Protein AF-A0AA36N5L2-F1 (afdb_monomer)

Radius of gyration: 21.11 Å; Cα contacts (8 Å, |Δi|>4): 249; chains: 1; bounding box: 64×40×70 Å

Structure (mmCIF, N/CA/C/O backbone):
data_AF-A0AA36N5L2-F1
#
_entry.id   AF-A0AA36N5L2-F1
#
loop_
_atom_site.group_PDB
_atom_site.id
_atom_site.type_symbol
_atom_site.label_atom_id
_atom_site.label_alt_id
_atom_site.label_comp_id
_atom_site.label_asym_id
_atom_site.label_entity_id
_atom_site.label_seq_id
_atom_site.pdbx_PDB_ins_code
_atom_site.Cartn_x
_atom_site.Cartn_y
_atom_site.Cartn_z
_atom_site.occupancy
_atom_site.B_iso_or_equiv
_atom_site.auth_seq_id
_atom_site.auth_comp_id
_atom_site.auth_asym_id
_atom_site.auth_atom_id
_atom_site.pdbx_PDB_model_num
ATOM 1 N N . MET A 1 1 ? -45.028 -16.272 -51.795 1.00 45.00 1 MET A N 1
ATOM 2 C CA . MET A 1 1 ? -43.856 -17.100 -52.152 1.00 45.00 1 MET A CA 1
ATOM 3 C C . MET A 1 1 ? -42.655 -16.180 -52.292 1.00 45.00 1 MET A C 1
ATOM 5 O O . MET A 1 1 ? -42.821 -15.097 -52.834 1.00 45.00 1 MET A O 1
ATOM 9 N N . ASN A 1 2 ? -41.506 -16.631 -51.783 1.00 40.22 2 ASN A N 1
ATOM 10 C CA . ASN A 1 2 ? -40.176 -16.003 -51.761 1.00 40.22 2 ASN A CA 1
ATOM 11 C C . ASN A 1 2 ? -39.920 -14.904 -50.716 1.00 40.22 2 ASN A C 1
ATOM 13 O O . ASN A 1 2 ? -39.831 -13.717 -51.009 1.00 40.22 2 ASN A O 1
ATOM 17 N N . HIS A 1 3 ? -39.702 -15.378 -49.485 1.00 38.91 3 HIS A N 1
ATOM 18 C CA . HIS A 1 3 ? -38.752 -14.795 -48.539 1.00 38.91 3 HIS A CA 1
ATOM 19 C C . HIS A 1 3 ? -37.320 -15.119 -48.989 1.00 38.91 3 HIS A C 1
ATOM 21 O O . HIS A 1 3 ? -37.028 -16.275 -49.290 1.00 38.91 3 HIS A O 1
ATOM 27 N N . GLY A 1 4 ? -36.422 -14.134 -48.986 1.00 38.44 4 GLY A N 1
ATOM 28 C CA . GLY A 1 4 ? -35.001 -14.384 -49.214 1.00 38.44 4 GLY A CA 1
ATOM 29 C C . GLY A 1 4 ? -34.146 -13.126 -49.154 1.00 38.44 4 GLY A C 1
ATOM 30 O O . GLY A 1 4 ? -34.014 -12.442 -50.159 1.00 38.44 4 GLY A O 1
ATOM 31 N N . ALA A 1 5 ? -33.557 -12.858 -47.986 1.00 37.00 5 ALA A N 1
ATOM 32 C CA . ALA A 1 5 ? -32.221 -12.271 -47.836 1.00 37.00 5 ALA A CA 1
ATOM 33 C C . ALA A 1 5 ? -31.826 -12.289 -46.346 1.00 37.00 5 ALA A C 1
ATOM 35 O O . ALA A 1 5 ? -32.051 -11.335 -45.607 1.00 37.00 5 ALA A O 1
ATOM 36 N N . ASN A 1 6 ? -31.249 -13.412 -45.910 1.00 38.59 6 ASN A N 1
ATOM 37 C CA . ASN A 1 6 ? -30.483 -13.504 -44.669 1.00 38.59 6 ASN A CA 1
ATOM 38 C C . ASN A 1 6 ? -29.142 -12.787 -44.876 1.00 38.59 6 ASN A C 1
ATOM 40 O O . ASN A 1 6 ? -28.265 -13.307 -45.564 1.00 38.59 6 ASN A O 1
ATOM 44 N N . GLY A 1 7 ? -28.983 -11.605 -44.285 1.00 33.28 7 GLY A N 1
ATOM 45 C CA . GLY A 1 7 ? -27.690 -10.939 -44.146 1.00 33.28 7 GLY A CA 1
ATOM 46 C C . GLY A 1 7 ? -27.002 -11.408 -42.869 1.00 33.28 7 GLY A C 1
ATOM 47 O O . GLY A 1 7 ? -27.315 -10.927 -41.783 1.00 33.28 7 GLY A O 1
ATOM 48 N N . ALA A 1 8 ? -26.089 -12.368 -42.997 1.00 34.44 8 ALA A N 1
ATOM 49 C CA . ALA A 1 8 ? -25.205 -12.795 -41.922 1.00 34.44 8 ALA A CA 1
ATOM 50 C C . ALA A 1 8 ? -24.209 -11.669 -41.594 1.00 34.44 8 ALA A C 1
ATOM 52 O O . ALA A 1 8 ? -23.370 -11.317 -42.423 1.00 34.44 8 ALA A O 1
ATOM 53 N N . TYR A 1 9 ? -24.278 -11.115 -40.383 1.00 30.05 9 TYR A N 1
ATOM 54 C CA . TYR A 1 9 ? -23.193 -10.300 -39.846 1.00 30.05 9 TYR A CA 1
ATOM 55 C C . TYR A 1 9 ? -22.064 -11.235 -39.413 1.00 30.05 9 TYR A C 1
ATOM 57 O O . TYR A 1 9 ? -22.154 -11.934 -38.405 1.00 30.05 9 TYR A O 1
ATOM 65 N N . ALA A 1 10 ? -21.018 -11.278 -40.233 1.00 32.56 10 ALA A N 1
ATOM 66 C CA . ALA A 1 10 ? -19.764 -11.932 -39.918 1.00 32.56 10 ALA A CA 1
ATOM 67 C C . ALA A 1 10 ? -19.115 -11.234 -38.713 1.00 32.56 10 ALA A C 1
ATOM 69 O O . ALA A 1 10 ? -18.832 -10.036 -38.753 1.00 32.56 10 ALA A O 1
ATOM 70 N N . ASN A 1 11 ? -18.872 -11.999 -37.649 1.00 31.56 11 ASN A N 1
ATOM 71 C CA . ASN A 1 11 ? -17.992 -11.606 -36.557 1.00 31.56 11 ASN A CA 1
ATOM 72 C C . ASN A 1 11 ? -16.578 -11.431 -37.119 1.00 31.56 11 ASN A C 1
ATOM 74 O O . ASN A 1 11 ? -15.877 -12.407 -37.385 1.00 31.56 11 ASN A O 1
ATOM 78 N N . ALA A 1 12 ? -16.165 -10.183 -37.316 1.00 29.08 12 ALA A N 1
ATOM 79 C CA . ALA A 1 12 ? -14.771 -9.855 -37.539 1.00 29.08 12 ALA A CA 1
ATOM 80 C C . ALA A 1 12 ? -14.034 -10.012 -36.202 1.00 29.08 12 ALA A C 1
ATOM 82 O O . ALA A 1 12 ? -14.087 -9.133 -35.343 1.00 29.08 12 ALA A O 1
ATOM 83 N N . GLU A 1 13 ? -13.365 -11.152 -36.017 1.00 26.45 13 GLU A N 1
ATOM 84 C CA . GLU A 1 13 ? -12.333 -11.311 -34.995 1.00 26.45 13 GLU A CA 1
ATOM 85 C C . GLU A 1 13 ? -11.250 -10.249 -35.223 1.00 26.45 13 GLU A C 1
ATOM 87 O O . GLU A 1 13 ? -10.384 -10.372 -36.093 1.00 26.45 13 GLU A O 1
ATOM 92 N N . GLN A 1 14 ? -11.284 -9.181 -34.427 1.00 24.05 14 GLN A N 1
ATOM 93 C CA . GLN A 1 14 ? -10.139 -8.298 -34.269 1.00 24.05 14 GLN A CA 1
ATOM 94 C C . GLN A 1 14 ? -9.048 -9.064 -33.520 1.00 24.05 14 GLN A C 1
ATOM 96 O O . GLN A 1 14 ? -8.990 -9.095 -32.293 1.00 24.05 14 GLN A O 1
ATOM 101 N N . LYS A 1 15 ? -8.154 -9.688 -34.289 1.00 22.11 15 LYS A N 1
ATOM 102 C CA . LYS A 1 15 ? -6.846 -10.140 -33.816 1.00 22.11 15 LYS A CA 1
ATOM 103 C C . LYS A 1 15 ? -6.038 -8.911 -33.394 1.00 22.11 15 LYS A C 1
ATOM 105 O O . LYS A 1 15 ? -5.363 -8.288 -34.211 1.00 22.11 15 LYS A O 1
ATOM 110 N N . ILE A 1 16 ? -6.093 -8.564 -32.111 1.00 22.31 16 ILE A N 1
ATOM 111 C CA . ILE A 1 16 ? -5.095 -7.684 -31.506 1.00 22.31 16 ILE A CA 1
ATOM 112 C C . ILE A 1 16 ? -3.816 -8.512 -31.375 1.00 22.31 16 ILE A C 1
ATOM 114 O O . ILE A 1 16 ? -3.636 -9.299 -30.448 1.00 22.31 16 ILE A O 1
ATOM 118 N N . VAL A 1 17 ? -2.933 -8.371 -32.362 1.00 20.48 17 VAL A N 1
ATOM 119 C CA . VAL A 1 17 ? -1.559 -8.862 -32.282 1.00 20.48 17 VAL A CA 1
ATOM 120 C C . VAL A 1 17 ? -0.793 -7.902 -31.375 1.00 20.48 17 VAL A C 1
ATOM 122 O O . VAL A 1 17 ? -0.176 -6.946 -31.837 1.00 20.48 17 VAL A O 1
ATOM 125 N N . THR A 1 18 ? -0.837 -8.141 -30.064 1.00 23.84 18 THR A N 1
ATOM 126 C CA . THR A 1 18 ? 0.094 -7.501 -29.127 1.00 23.84 18 THR A CA 1
ATOM 127 C C . THR A 1 18 ? 1.420 -8.240 -29.222 1.00 23.84 18 THR A C 1
ATOM 129 O O . THR A 1 18 ? 1.706 -9.159 -28.454 1.00 23.84 18 THR A O 1
ATOM 132 N N . GLN A 1 19 ? 2.232 -7.862 -30.207 1.00 21.39 19 GLN A N 1
ATOM 133 C CA . GLN A 1 19 ? 3.630 -8.257 -30.260 1.00 21.39 19 GLN A CA 1
ATOM 134 C C . GLN A 1 19 ? 4.351 -7.491 -29.142 1.00 21.39 19 GLN A C 1
ATOM 136 O O . GLN A 1 19 ? 4.789 -6.356 -29.312 1.00 21.39 19 GLN A O 1
ATOM 141 N N . LEU A 1 20 ? 4.405 -8.092 -27.950 1.00 24.39 20 LEU A N 1
ATOM 142 C CA . LEU A 1 20 ? 5.304 -7.647 -26.895 1.00 24.39 20 LEU A CA 1
ATOM 143 C C . LEU A 1 20 ? 6.720 -7.861 -27.419 1.00 24.39 20 LEU A C 1
ATOM 145 O O . LEU A 1 20 ? 7.236 -8.979 -27.428 1.00 24.39 20 LEU A O 1
ATOM 149 N N . VAL A 1 21 ? 7.341 -6.775 -27.873 1.00 21.39 21 VAL A N 1
ATOM 150 C CA . VAL A 1 21 ? 8.793 -6.687 -27.923 1.00 21.39 21 VAL A CA 1
ATOM 151 C C . VAL A 1 21 ? 9.239 -6.887 -26.482 1.00 21.39 21 VAL A C 1
ATOM 153 O O . VAL A 1 21 ? 9.143 -5.983 -25.652 1.00 21.39 21 VAL A O 1
ATOM 156 N N . ALA A 1 22 ? 9.652 -8.109 -26.156 1.00 25.42 22 ALA A N 1
ATOM 157 C CA . ALA A 1 22 ? 10.469 -8.355 -24.991 1.00 25.42 22 ALA A CA 1
ATOM 158 C C . ALA A 1 22 ? 11.744 -7.539 -25.214 1.00 25.42 22 ALA A C 1
ATOM 160 O O . ALA A 1 22 ? 12.679 -7.994 -25.871 1.00 25.42 22 ALA A O 1
ATOM 161 N N . CYS A 1 23 ? 11.753 -6.291 -24.739 1.00 25.45 23 CYS A N 1
ATOM 162 C CA . CYS A 1 23 ? 12.993 -5.569 -24.542 1.00 25.45 23 CYS A CA 1
ATOM 163 C C . CYS A 1 23 ? 13.812 -6.457 -23.615 1.00 25.45 23 CYS A C 1
ATOM 165 O O . CYS A 1 23 ? 13.497 -6.585 -22.430 1.00 25.45 23 CYS A O 1
ATOM 167 N N . ALA A 1 24 ? 14.823 -7.114 -24.183 1.00 31.41 24 ALA A N 1
ATOM 168 C CA . ALA A 1 24 ? 15.922 -7.715 -23.458 1.00 31.41 24 ALA A CA 1
ATOM 169 C C . ALA A 1 24 ? 16.625 -6.575 -22.720 1.00 31.41 24 ALA A C 1
ATOM 171 O O . ALA A 1 24 ? 17.596 -5.989 -23.190 1.00 31.41 24 ALA A O 1
ATOM 172 N N . SER A 1 25 ? 16.031 -6.166 -21.606 1.00 40.16 25 SER A N 1
ATOM 173 C CA . SER A 1 25 ? 16.548 -5.079 -20.817 1.00 40.16 25 SER A CA 1
ATOM 174 C C . SER A 1 25 ? 17.700 -5.637 -19.991 1.00 40.16 25 SER A C 1
ATOM 176 O O . SER A 1 25 ? 17.506 -6.640 -19.302 1.00 40.16 25 SER A O 1
ATOM 178 N N . PRO A 1 26 ? 18.879 -4.998 -19.986 1.00 37.81 26 PRO A N 1
ATOM 179 C CA . PRO A 1 26 ? 20.024 -5.425 -19.178 1.00 37.81 26 PRO A CA 1
ATOM 180 C C . PRO A 1 26 ? 19.790 -5.291 -17.655 1.00 37.81 26 PRO A C 1
ATOM 182 O O . PRO A 1 26 ? 20.708 -5.472 -16.866 1.00 37.81 26 PRO A O 1
ATOM 185 N N . TRP A 1 27 ? 18.559 -4.998 -17.221 1.00 47.84 27 TRP A N 1
ATOM 186 C CA . TRP A 1 27 ? 18.167 -4.706 -15.838 1.00 47.84 27 TRP A CA 1
ATOM 187 C C . TRP A 1 27 ? 17.750 -5.946 -15.030 1.00 47.84 27 TRP A C 1
ATOM 189 O O . TRP A 1 27 ? 17.246 -5.814 -13.919 1.00 47.84 27 TRP A O 1
ATOM 199 N N . ASN A 1 28 ? 18.017 -7.151 -15.542 1.00 43.38 28 ASN A N 1
ATOM 200 C CA . ASN A 1 28 ? 17.928 -8.416 -14.799 1.00 43.38 28 ASN A CA 1
ATOM 201 C C . ASN A 1 28 ? 19.122 -8.608 -13.837 1.00 43.38 28 ASN A C 1
ATOM 203 O O . ASN A 1 28 ? 19.659 -9.706 -13.726 1.00 43.38 28 ASN A O 1
ATOM 207 N N . VAL A 1 29 ? 19.577 -7.553 -13.155 1.00 45.91 29 VAL A N 1
ATOM 208 C CA . VAL A 1 29 ? 20.682 -7.680 -12.184 1.00 45.91 29 VAL A CA 1
ATOM 209 C C . VAL A 1 29 ? 20.200 -8.338 -10.883 1.00 45.91 29 VAL A C 1
ATOM 211 O O . VAL A 1 29 ? 21.008 -8.841 -10.114 1.00 45.91 29 VAL A O 1
ATOM 214 N N . VAL A 1 30 ? 18.883 -8.422 -10.665 1.00 51.91 30 VAL A N 1
ATOM 215 C CA . VAL A 1 30 ? 18.292 -9.129 -9.522 1.00 51.91 30 VAL A CA 1
ATOM 216 C C . VAL A 1 30 ? 17.453 -10.296 -10.038 1.00 51.91 30 VAL A C 1
ATOM 218 O O . VAL A 1 30 ? 16.282 -10.152 -10.389 1.00 51.91 30 VAL A O 1
ATOM 221 N N . GLY A 1 31 ? 18.102 -11.452 -10.173 1.00 44.75 31 GLY A N 1
ATOM 222 C CA . GLY A 1 31 ? 17.489 -12.683 -10.662 1.00 44.75 31 GLY A CA 1
ATOM 223 C C . GLY A 1 31 ? 16.787 -13.495 -9.562 1.00 44.75 31 GLY A C 1
ATOM 224 O O . GLY A 1 31 ? 16.954 -13.229 -8.367 1.00 44.75 31 GLY A O 1
ATOM 225 N N . PRO A 1 32 ? 16.011 -14.525 -9.945 1.00 43.16 32 PRO A N 1
ATOM 226 C CA . PRO A 1 32 ? 15.481 -15.516 -9.012 1.00 43.16 32 PRO A CA 1
ATOM 227 C C . PRO A 1 32 ? 16.596 -16.088 -8.121 1.00 43.16 32 PRO A C 1
ATOM 229 O O . PRO A 1 32 ? 17.601 -16.575 -8.627 1.00 43.16 32 PRO A O 1
ATOM 232 N N . GLY A 1 33 ? 16.418 -16.030 -6.797 1.00 51.62 33 GLY A N 1
ATOM 233 C CA . GLY A 1 33 ? 17.375 -16.574 -5.821 1.00 51.62 33 GLY A CA 1
ATOM 234 C C . GLY A 1 33 ? 18.246 -15.542 -5.098 1.00 51.62 33 GLY A C 1
ATOM 235 O O . GLY A 1 33 ? 18.892 -15.907 -4.122 1.00 51.62 33 GLY A O 1
ATOM 236 N N . MET A 1 34 ? 18.223 -14.268 -5.497 1.00 58.41 34 MET A N 1
ATOM 237 C CA . MET A 1 34 ? 18.883 -13.210 -4.726 1.00 58.41 34 MET A CA 1
ATOM 238 C C . MET A 1 34 ? 18.013 -12.758 -3.547 1.00 58.41 34 MET A C 1
ATOM 240 O O . MET A 1 34 ? 16.801 -12.558 -3.690 1.00 58.41 34 MET A O 1
ATOM 244 N N . GLU A 1 35 ? 18.623 -12.616 -2.370 1.00 59.25 35 GLU A N 1
ATOM 245 C CA . GLU A 1 35 ? 17.977 -11.978 -1.226 1.00 59.25 35 GLU A CA 1
ATOM 246 C C . GLU A 1 35 ? 17.918 -10.469 -1.466 1.00 59.25 35 GLU A C 1
ATOM 248 O O . GLU A 1 35 ? 18.941 -9.814 -1.634 1.00 59.25 35 GLU A O 1
ATOM 253 N N . PHE A 1 36 ? 16.710 -9.912 -1.499 1.00 65.19 36 PHE A N 1
ATOM 254 C CA . PHE A 1 36 ? 16.531 -8.468 -1.442 1.00 65.19 36 PHE A CA 1
ATOM 255 C C . PHE A 1 36 ? 16.752 -8.045 0.011 1.00 65.19 36 PHE A C 1
ATOM 257 O O . PHE A 1 36 ? 16.001 -8.475 0.896 1.00 65.19 36 PHE A O 1
ATOM 264 N N . GLU A 1 37 ? 17.769 -7.232 0.274 1.00 61.22 37 GLU A N 1
ATOM 265 C CA . GLU A 1 37 ? 18.107 -6.813 1.639 1.00 61.22 37 GLU A CA 1
ATOM 266 C C . GLU A 1 37 ? 17.796 -5.339 1.882 1.00 61.22 37 GLU A C 1
ATOM 268 O O . GLU A 1 37 ? 17.438 -4.953 3.000 1.00 61.22 37 GLU A O 1
ATOM 273 N N . ARG A 1 38 ? 17.864 -4.512 0.838 1.00 65.62 38 ARG A N 1
ATOM 274 C CA . ARG A 1 38 ? 17.757 -3.061 0.958 1.00 65.62 38 ARG A CA 1
ATOM 275 C C . ARG A 1 38 ? 16.665 -2.507 0.052 1.00 65.62 38 ARG A C 1
ATOM 277 O O . ARG A 1 38 ? 16.180 -3.174 -0.859 1.00 65.62 38 ARG A O 1
ATOM 284 N N . MET A 1 39 ? 16.209 -1.290 0.345 1.00 61.00 39 MET A N 1
ATOM 285 C CA . MET A 1 39 ? 15.108 -0.684 -0.413 1.00 61.00 39 MET A CA 1
ATOM 286 C C . MET A 1 39 ? 15.497 -0.482 -1.876 1.00 61.00 39 MET A C 1
ATOM 288 O O . MET A 1 39 ? 14.674 -0.695 -2.758 1.00 61.00 39 MET A O 1
ATOM 292 N N . GLU A 1 40 ? 16.758 -0.137 -2.117 1.00 67.69 40 GLU A N 1
ATOM 293 C CA . GLU A 1 40 ? 17.359 0.130 -3.422 1.00 67.69 40 GLU A CA 1
ATOM 294 C C . GLU A 1 40 ? 17.221 -1.070 -4.367 1.00 67.69 40 GLU A C 1
ATOM 296 O O . GLU A 1 40 ? 17.017 -0.884 -5.564 1.00 67.69 40 GLU A O 1
ATOM 301 N N . ASP A 1 41 ? 17.231 -2.291 -3.824 1.00 67.12 41 ASP A N 1
ATOM 302 C CA . ASP A 1 41 ? 17.138 -3.533 -4.596 1.00 67.12 41 ASP A CA 1
ATOM 303 C C . ASP A 1 41 ? 15.756 -3.701 -5.265 1.00 67.12 41 ASP A C 1
ATOM 305 O O . ASP A 1 41 ? 15.594 -4.483 -6.201 1.00 67.12 41 ASP A O 1
ATOM 309 N N . PHE A 1 42 ? 14.743 -2.956 -4.806 1.00 65.19 42 PHE A N 1
ATOM 310 C CA . PHE A 1 42 ? 13.384 -2.990 -5.352 1.00 65.19 42 PHE A CA 1
ATOM 311 C C . PHE A 1 42 ? 13.088 -1.880 -6.364 1.00 65.19 42 PHE A C 1
ATOM 313 O O . PHE A 1 42 ? 12.055 -1.958 -7.035 1.00 65.19 42 PHE A O 1
ATOM 320 N N . PHE A 1 43 ? 13.951 -0.864 -6.474 1.00 59.06 43 PHE A N 1
ATOM 321 C CA . PHE A 1 43 ? 13.719 0.319 -7.302 1.00 59.06 43 PHE A CA 1
ATOM 322 C C . PHE A 1 43 ? 14.695 0.392 -8.476 1.00 59.06 43 PHE A C 1
ATOM 324 O O . PHE A 1 43 ? 15.775 0.968 -8.386 1.00 59.06 43 PHE A O 1
ATOM 331 N N . ALA A 1 44 ? 14.260 -0.125 -9.621 1.00 56.34 44 ALA A N 1
ATOM 332 C CA . ALA A 1 44 ? 14.748 0.317 -10.921 1.00 56.34 44 ALA A CA 1
ATOM 333 C C . ALA A 1 44 ? 13.534 0.832 -11.713 1.00 56.34 44 ALA A C 1
ATOM 335 O O . ALA A 1 44 ? 12.643 0.025 -11.999 1.00 56.34 44 ALA A O 1
ATOM 336 N N . PRO A 1 45 ? 13.427 2.144 -12.038 1.00 55.28 45 PRO A N 1
ATOM 337 C CA . PRO A 1 45 ? 14.407 3.250 -11.919 1.00 55.28 45 PRO A CA 1
ATOM 338 C C . PRO A 1 45 ? 14.464 3.897 -10.497 1.00 55.28 45 PRO A C 1
ATOM 340 O O . PRO A 1 45 ? 13.741 3.426 -9.620 1.00 55.28 45 PRO A O 1
ATOM 343 N N . PRO A 1 46 ? 15.303 4.936 -10.224 1.00 59.41 46 PRO A N 1
ATOM 344 C CA . PRO A 1 46 ? 15.719 5.334 -8.866 1.00 59.41 46 PRO A CA 1
ATOM 345 C C . PRO A 1 46 ? 14.586 5.690 -7.891 1.00 59.41 46 PRO A C 1
ATOM 347 O O . PRO A 1 46 ? 13.602 6.331 -8.269 1.00 59.41 46 PRO A O 1
ATOM 350 N N . LEU A 1 47 ? 14.808 5.368 -6.608 1.00 59.62 47 LEU A N 1
ATOM 351 C CA . LEU A 1 47 ? 13.999 5.724 -5.426 1.00 59.62 47 LEU A CA 1
ATOM 352 C C . LEU A 1 47 ? 13.441 7.155 -5.441 1.00 59.62 47 LEU A C 1
ATOM 354 O O . LEU A 1 47 ? 12.299 7.376 -5.036 1.00 59.62 47 LEU A O 1
ATOM 358 N N . GLU A 1 48 ? 14.224 8.124 -5.916 1.00 63.00 48 GLU A N 1
ATOM 359 C CA . GLU A 1 48 ? 13.846 9.541 -5.927 1.00 63.00 48 GLU A CA 1
ATOM 360 C C . GLU A 1 48 ? 12.603 9.830 -6.779 1.00 63.00 48 GLU A C 1
ATOM 362 O O . GLU A 1 48 ? 11.814 10.707 -6.424 1.00 63.00 48 GLU A O 1
ATOM 367 N N . ASN A 1 49 ? 12.379 9.050 -7.841 1.00 69.50 49 ASN A N 1
ATOM 368 C CA . ASN A 1 49 ? 11.280 9.264 -8.784 1.00 69.50 49 ASN A CA 1
ATOM 369 C C . ASN A 1 49 ? 9.949 8.649 -8.329 1.00 69.50 49 ASN A C 1
ATOM 371 O O . ASN A 1 49 ? 8.899 9.020 -8.852 1.00 69.50 49 ASN A O 1
ATOM 375 N N . TRP A 1 50 ? 9.976 7.709 -7.379 1.00 74.94 50 TRP A N 1
ATOM 376 C CA . TRP A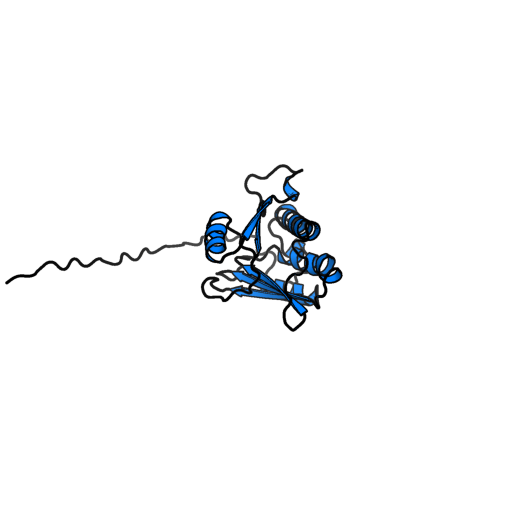 1 50 ? 8.786 6.954 -6.965 1.00 74.94 50 TRP A CA 1
ATOM 377 C C . TRP A 1 50 ? 8.593 6.925 -5.453 1.00 74.94 50 TRP A C 1
ATOM 379 O O . TRP A 1 50 ? 7.519 7.280 -4.970 1.00 74.94 50 TRP A O 1
ATOM 389 N N . GLY A 1 51 ? 9.628 6.555 -4.699 1.00 81.50 51 GLY A N 1
ATOM 390 C CA . GLY A 1 51 ? 9.558 6.436 -3.244 1.00 81.50 51 GLY A CA 1
ATOM 391 C C . GLY A 1 51 ? 9.268 7.773 -2.563 1.00 81.50 51 GLY A C 1
ATOM 392 O O . GLY A 1 51 ? 8.387 7.846 -1.713 1.00 81.50 51 GLY A O 1
ATOM 393 N N . GLY A 1 52 ? 9.946 8.845 -2.983 1.00 85.25 52 GLY A N 1
ATOM 394 C CA . GLY A 1 52 ? 9.738 10.193 -2.441 1.00 85.25 52 GLY A CA 1
ATOM 395 C C . GLY A 1 52 ? 8.296 10.701 -2.602 1.00 85.25 52 GLY A C 1
ATOM 396 O O . GLY A 1 52 ? 7.646 10.979 -1.590 1.00 85.25 52 GLY A O 1
ATOM 397 N N . PRO A 1 53 ? 7.767 10.793 -3.841 1.00 86.81 53 PRO A N 1
ATOM 398 C CA . PRO A 1 53 ? 6.383 11.200 -4.078 1.00 86.81 53 PRO A CA 1
ATOM 399 C C . PRO A 1 53 ? 5.364 10.323 -3.346 1.00 86.81 53 PRO A C 1
ATOM 401 O O . PRO A 1 53 ? 4.396 10.839 -2.789 1.00 86.81 53 PRO A O 1
ATOM 404 N N . TYR A 1 54 ? 5.574 9.006 -3.323 1.00 87.56 54 TYR A N 1
ATOM 405 C CA . TYR A 1 54 ? 4.652 8.081 -2.674 1.00 87.56 54 TYR A CA 1
ATOM 406 C C . TYR A 1 54 ? 4.611 8.275 -1.151 1.00 87.56 54 TYR A C 1
ATOM 408 O O . TYR A 1 54 ? 3.532 8.440 -0.582 1.00 87.56 54 TYR A O 1
ATOM 416 N N . SER A 1 55 ? 5.772 8.344 -0.494 1.00 90.12 55 SER A N 1
ATOM 417 C CA . SER A 1 55 ? 5.861 8.587 0.951 1.00 90.12 55 SER A CA 1
ATOM 418 C C . SER A 1 55 ? 5.275 9.943 1.349 1.00 90.12 55 SER A C 1
ATOM 420 O O . SER A 1 55 ? 4.523 10.016 2.318 1.00 90.12 55 SER A O 1
ATOM 422 N N . ALA A 1 56 ? 5.544 11.003 0.576 1.00 89.75 56 ALA A N 1
ATOM 423 C CA . ALA A 1 56 ? 4.963 12.325 0.818 1.00 89.75 56 ALA A CA 1
ATOM 424 C C . ALA A 1 56 ? 3.427 12.307 0.748 1.00 89.75 56 ALA A C 1
ATOM 426 O O . ALA A 1 56 ? 2.759 12.975 1.536 1.00 89.75 56 ALA A O 1
ATOM 427 N N . MET A 1 57 ? 2.860 11.507 -0.161 1.00 88.69 57 MET A N 1
ATOM 428 C CA . MET A 1 57 ? 1.414 11.344 -0.260 1.00 88.69 57 MET A CA 1
ATOM 429 C C . MET A 1 57 ? 0.831 10.607 0.951 1.00 88.69 57 MET A C 1
ATOM 431 O O . MET A 1 57 ? -0.197 11.019 1.484 1.00 88.69 57 MET A O 1
ATOM 435 N N . LEU A 1 58 ? 1.479 9.535 1.411 1.00 90.56 58 LEU A N 1
ATOM 436 C CA . LEU A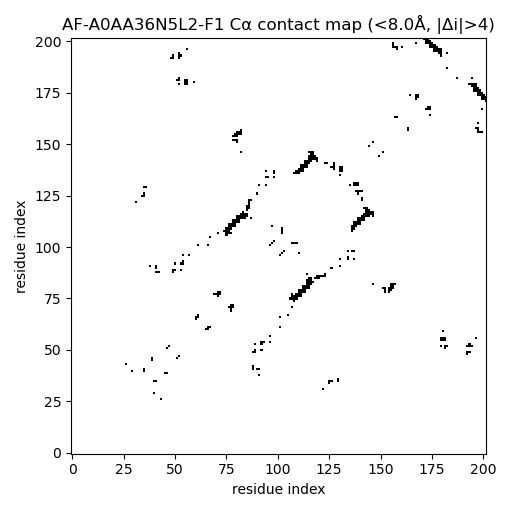 1 58 ? 1.038 8.811 2.605 1.00 90.56 58 LEU A CA 1
ATOM 437 C C . LEU A 1 58 ? 1.074 9.701 3.855 1.00 90.56 58 LEU A C 1
ATOM 439 O O . LEU A 1 58 ? 0.124 9.704 4.641 1.00 90.56 58 LEU A O 1
ATOM 443 N N . ASP A 1 59 ? 2.127 10.507 3.998 1.00 93.19 59 ASP A N 1
ATOM 444 C CA . ASP A 1 59 ? 2.253 11.475 5.088 1.00 93.19 59 ASP A CA 1
ATOM 445 C C . ASP A 1 59 ? 1.163 12.541 5.033 1.00 93.19 59 ASP A C 1
ATOM 447 O O . ASP A 1 59 ? 0.544 12.842 6.055 1.00 93.19 59 ASP A O 1
ATOM 451 N N . PHE A 1 60 ? 0.872 13.063 3.842 1.00 89.19 60 PHE A N 1
ATOM 452 C CA . PHE A 1 60 ? -0.224 14.001 3.642 1.00 89.19 60 PHE A CA 1
ATOM 453 C C . PHE A 1 60 ? -1.569 13.396 4.062 1.00 89.19 60 PHE A C 1
ATOM 455 O O . PHE A 1 60 ? -2.290 14.001 4.854 1.00 89.19 60 PHE A O 1
ATOM 462 N N . LEU A 1 61 ? -1.894 12.181 3.605 1.00 87.50 61 LEU A N 1
ATOM 463 C CA . LEU A 1 61 ? -3.133 11.497 3.989 1.00 87.50 61 LEU A CA 1
ATOM 464 C C . LEU A 1 61 ? -3.242 11.311 5.508 1.00 87.50 61 LEU A C 1
ATOM 466 O O . LEU A 1 61 ? -4.316 11.518 6.077 1.00 87.50 61 LEU A O 1
ATOM 470 N N . LEU A 1 62 ? -2.141 10.946 6.168 1.00 91.06 62 LEU A N 1
ATOM 471 C CA . LEU A 1 62 ? -2.098 10.793 7.620 1.00 91.06 62 LEU A CA 1
ATOM 472 C C . LEU A 1 62 ? -2.346 12.125 8.342 1.00 91.06 62 LEU A C 1
ATOM 474 O O . LEU A 1 62 ? -3.197 12.183 9.228 1.00 91.06 62 LEU A O 1
ATOM 478 N N . GLN A 1 63 ? -1.644 13.191 7.945 1.00 92.75 63 GLN A N 1
ATOM 479 C CA . GLN A 1 63 ? -1.752 14.530 8.544 1.00 92.75 63 GLN A CA 1
ATOM 480 C C . GLN A 1 63 ? -3.148 15.131 8.391 1.00 92.75 63 GLN A C 1
ATOM 482 O O . GLN A 1 63 ? -3.661 15.769 9.304 1.00 92.75 63 GLN A O 1
ATOM 487 N N . GLN A 1 64 ? -3.780 14.894 7.246 1.00 88.56 64 GLN A N 1
ATOM 488 C CA . GLN A 1 64 ? -5.139 15.337 6.956 1.00 88.56 64 GLN A CA 1
ATOM 489 C C . GLN A 1 64 ? -6.215 14.446 7.622 1.00 88.56 64 GLN A C 1
ATOM 491 O O . GLN A 1 64 ? -7.408 14.630 7.389 1.00 88.56 64 GLN A O 1
ATOM 496 N N . GLY A 1 65 ? -5.817 13.457 8.434 1.00 88.19 65 GLY A N 1
ATOM 497 C CA . GLY A 1 65 ? -6.727 12.589 9.182 1.00 88.19 65 GLY A CA 1
ATOM 498 C C . GLY A 1 65 ? -7.459 11.544 8.334 1.00 88.19 65 GLY A C 1
ATOM 499 O O . GLY A 1 65 ? -8.346 10.865 8.843 1.00 88.19 65 GLY A O 1
ATOM 500 N N . TRP A 1 66 ? -7.092 11.355 7.061 1.00 84.38 66 TRP A N 1
ATOM 501 C CA . TRP A 1 66 ? -7.785 10.422 6.156 1.00 84.38 66 TRP A CA 1
ATOM 502 C C . TRP A 1 66 ? -7.640 8.960 6.545 1.00 84.38 66 TRP A C 1
ATOM 504 O O . TRP A 1 66 ? -8.444 8.132 6.127 1.00 84.38 66 TRP A O 1
ATOM 514 N N . LEU A 1 67 ? -6.612 8.640 7.324 1.00 86.81 67 LEU A N 1
ATOM 515 C CA . LEU A 1 67 ? -6.333 7.279 7.767 1.00 86.81 67 LEU A CA 1
ATOM 516 C C . LEU A 1 67 ? -6.852 7.003 9.188 1.00 86.81 67 LEU A C 1
ATOM 518 O O . LEU A 1 67 ? -6.590 5.929 9.737 1.00 86.81 67 LEU A O 1
ATOM 522 N N . GLN A 1 68 ? -7.565 7.959 9.796 1.00 88.69 68 GLN A N 1
ATOM 523 C CA . GLN A 1 68 ? -8.194 7.786 11.104 1.00 88.69 68 GLN A CA 1
ATOM 524 C C . GLN A 1 68 ? -9.498 6.997 10.969 1.00 88.69 68 GLN A C 1
ATOM 526 O O . GLN A 1 68 ? -10.277 7.209 10.044 1.00 88.69 68 GLN A O 1
ATOM 531 N N . GLY A 1 69 ? -9.741 6.079 11.908 1.00 85.75 69 GLY A N 1
ATOM 532 C CA . GLY A 1 69 ? -10.985 5.306 11.948 1.00 85.75 69 GLY A CA 1
ATOM 533 C C . GLY A 1 69 ? -11.178 4.341 10.774 1.00 85.75 69 GLY A C 1
ATOM 534 O O . GLY A 1 69 ? -12.309 3.929 10.519 1.00 85.75 69 GLY A O 1
ATOM 535 N N . LEU A 1 70 ? -10.106 3.974 10.057 1.00 85.50 70 LEU A N 1
ATOM 536 C CA . LEU A 1 70 ? -10.195 2.966 9.000 1.00 85.50 70 LEU A CA 1
ATOM 537 C C . LEU A 1 70 ? -10.757 1.651 9.567 1.00 85.50 70 LEU A C 1
ATOM 539 O O . LEU A 1 70 ? -10.346 1.229 10.654 1.00 85.50 70 LEU A O 1
ATOM 543 N N . PRO A 1 71 ? -11.686 0.993 8.851 1.00 84.31 71 PRO A N 1
ATOM 544 C CA . PRO A 1 71 ? -12.307 -0.228 9.334 1.00 84.31 71 PRO A CA 1
ATOM 545 C C . PRO A 1 71 ? -11.264 -1.341 9.457 1.00 84.31 71 PRO A C 1
ATOM 547 O O . PRO A 1 71 ? -10.446 -1.554 8.561 1.00 84.31 71 PRO A O 1
ATOM 550 N N . LEU A 1 72 ? -11.330 -2.069 10.568 1.00 88.38 72 LEU A N 1
ATOM 551 C CA . LEU A 1 72 ? -10.502 -3.243 10.822 1.00 88.38 72 LEU A CA 1
ATOM 552 C C . LEU A 1 72 ? -11.339 -4.515 10.668 1.00 88.38 72 LEU A C 1
ATOM 554 O O . LEU A 1 72 ? -12.548 -4.499 10.912 1.00 88.38 72 LEU A O 1
ATOM 558 N N . ASP A 1 73 ? -10.696 -5.621 10.297 1.00 88.19 73 ASP A N 1
ATOM 559 C CA . ASP A 1 73 ? -11.341 -6.935 10.300 1.00 88.19 73 ASP A CA 1
ATOM 560 C C . ASP A 1 73 ? -11.581 -7.455 11.738 1.00 88.19 73 ASP A C 1
ATOM 562 O O . ASP A 1 73 ? -11.218 -6.826 12.740 1.00 88.19 73 ASP A O 1
ATOM 566 N N . LEU A 1 74 ? -12.184 -8.643 11.857 1.00 92.50 74 LEU A N 1
ATOM 567 C CA . LEU A 1 74 ? -12.448 -9.286 13.153 1.00 92.50 74 LEU A CA 1
ATOM 568 C C . LEU A 1 74 ? -11.173 -9.588 13.961 1.00 92.50 74 LEU A C 1
ATOM 570 O O . LEU A 1 74 ? -11.241 -9.747 15.176 1.00 92.50 74 LEU A O 1
ATOM 574 N N . ARG A 1 75 ? -10.010 -9.639 13.306 1.00 94.50 75 ARG A N 1
ATOM 575 C CA . ARG A 1 75 ? -8.692 -9.850 13.919 1.00 94.50 75 ARG A CA 1
ATOM 576 C C . ARG A 1 75 ? -7.963 -8.532 14.186 1.00 94.50 75 ARG A C 1
ATOM 578 O O . ARG A 1 75 ? -6.776 -8.550 14.500 1.00 94.50 75 ARG A O 1
ATOM 585 N N . LYS A 1 76 ? -8.654 -7.392 14.066 1.00 95.50 76 LYS A N 1
ATOM 586 C CA . LYS A 1 76 ? -8.086 -6.044 14.201 1.00 95.50 76 LYS A CA 1
ATOM 587 C C . LYS A 1 76 ? -6.987 -5.754 13.171 1.00 95.50 76 LYS A C 1
ATOM 589 O O . LYS A 1 76 ? -6.078 -4.979 13.456 1.00 95.50 76 LYS A O 1
ATOM 594 N N . LEU A 1 77 ? -7.057 -6.352 11.984 1.00 93.44 77 LEU A N 1
ATOM 595 C CA . LEU A 1 77 ? -6.138 -6.061 10.887 1.00 93.44 77 LEU A CA 1
ATOM 596 C C . LEU A 1 77 ? -6.729 -5.008 9.952 1.00 93.44 77 LEU A C 1
ATOM 598 O O . LEU A 1 77 ? -7.901 -5.084 9.579 1.00 93.44 77 LEU A O 1
ATOM 602 N N . LEU A 1 78 ? -5.894 -4.060 9.527 1.00 92.06 78 LEU A N 1
ATOM 603 C CA . LEU A 1 78 ? -6.207 -3.212 8.382 1.00 92.06 78 LEU A CA 1
ATOM 604 C C . LEU A 1 78 ? 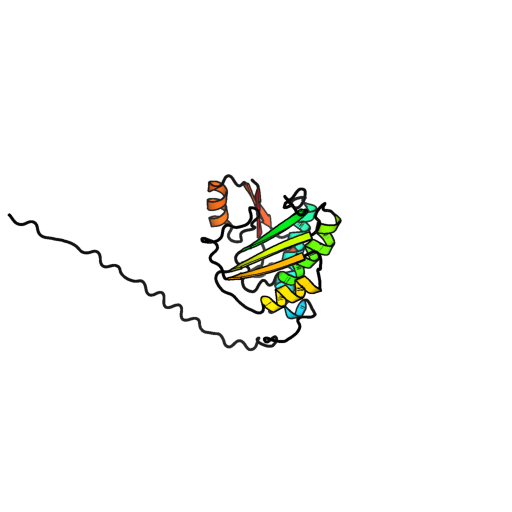-6.061 -4.031 7.100 1.00 92.06 78 LEU A C 1
ATOM 606 O O . LEU A 1 78 ? -5.007 -4.613 6.852 1.00 92.06 78 LEU A O 1
ATOM 610 N N . LEU A 1 79 ? -7.095 -4.051 6.265 1.00 88.00 79 LEU A N 1
ATOM 611 C CA . LEU A 1 79 ? -7.002 -4.625 4.925 1.00 88.00 79 LEU A CA 1
ATOM 612 C C . LEU A 1 79 ? -6.616 -3.511 3.949 1.00 88.00 79 LEU A C 1
ATOM 614 O O . LEU A 1 79 ? -7.250 -2.459 3.930 1.00 88.00 79 LEU A O 1
ATOM 618 N N . VAL A 1 80 ? -5.569 -3.725 3.157 1.00 87.88 80 VAL A N 1
ATOM 619 C CA . VAL A 1 80 ? -5.058 -2.755 2.183 1.00 87.88 80 VAL A CA 1
ATOM 620 C C . VAL A 1 80 ? -5.065 -3.403 0.808 1.00 87.88 80 VAL A C 1
ATOM 622 O O . VAL A 1 80 ? -4.418 -4.426 0.608 1.00 87.88 80 VAL A O 1
ATOM 625 N N . SER A 1 81 ? -5.775 -2.810 -0.148 1.00 85.56 81 SER A N 1
ATOM 626 C CA . SER A 1 81 ? -5.772 -3.270 -1.538 1.00 85.56 81 SER A CA 1
ATOM 627 C C . SER A 1 81 ? -4.917 -2.351 -2.406 1.00 85.56 81 SER A C 1
ATOM 629 O O . SER A 1 81 ? -5.113 -1.136 -2.401 1.00 85.56 81 SER A O 1
ATOM 631 N N . VAL A 1 82 ? -4.013 -2.937 -3.193 1.00 87.38 82 VAL A N 1
ATOM 632 C CA . VAL A 1 82 ? -3.162 -2.246 -4.174 1.00 87.38 82 VAL A CA 1
ATOM 633 C C . VAL A 1 82 ? -3.455 -2.821 -5.569 1.00 87.38 82 VAL A C 1
ATOM 635 O O . VAL A 1 82 ? -2.735 -3.702 -6.040 1.00 87.38 82 VAL A O 1
ATOM 638 N N . PRO A 1 83 ? -4.564 -2.415 -6.212 1.00 82.62 83 PRO A N 1
ATOM 639 C CA . PRO A 1 83 ? -4.890 -2.869 -7.561 1.00 82.62 83 PRO A CA 1
ATOM 640 C C . PRO A 1 83 ? -3.943 -2.257 -8.599 1.00 82.62 83 PRO A C 1
ATOM 642 O O . PRO A 1 83 ? -3.434 -1.151 -8.402 1.00 82.62 83 PRO A O 1
ATOM 645 N N . PHE A 1 84 ? -3.748 -2.958 -9.718 1.00 84.19 84 PHE A N 1
ATOM 646 C CA . PHE A 1 84 ? -2.822 -2.578 -10.793 1.00 84.19 84 PHE A CA 1
ATOM 647 C C . PHE A 1 84 ? -1.412 -2.299 -10.261 1.00 84.19 84 PHE A C 1
ATOM 649 O O . PHE A 1 84 ? -0.775 -1.295 -10.605 1.00 84.19 84 PHE A O 1
ATOM 656 N N . CYS A 1 85 ? -0.957 -3.144 -9.330 1.00 84.88 85 CYS A N 1
ATOM 657 C CA . CYS A 1 85 ? 0.309 -2.911 -8.652 1.00 84.88 85 CYS A CA 1
ATOM 658 C C . CYS A 1 85 ? 1.501 -3.064 -9.600 1.00 84.88 85 CYS A C 1
ATOM 660 O O . CYS A 1 85 ? 2.576 -2.552 -9.303 1.00 84.88 85 CYS A O 1
ATOM 662 N N . GLY A 1 86 ? 1.341 -3.745 -10.735 1.00 87.38 86 GLY A N 1
ATOM 663 C CA . GLY A 1 86 ? 2.403 -4.080 -11.666 1.00 87.38 86 GLY A CA 1
ATOM 664 C C . GLY A 1 86 ? 3.547 -4.749 -10.921 1.00 87.38 86 GLY A C 1
ATOM 665 O O . GLY A 1 86 ? 3.357 -5.694 -10.154 1.00 87.38 86 GLY A O 1
ATOM 666 N N . GLY A 1 87 ? 4.750 -4.201 -11.075 1.00 83.00 87 GLY A N 1
ATOM 667 C CA . GLY A 1 87 ? 5.914 -4.648 -10.314 1.00 83.00 87 GLY A CA 1
ATOM 668 C C . GLY A 1 87 ? 5.803 -4.430 -8.800 1.00 83.00 87 GLY A C 1
ATOM 669 O O . GLY A 1 87 ? 6.613 -4.986 -8.076 1.00 83.00 87 GLY A O 1
ATOM 670 N N . PHE A 1 88 ? 4.834 -3.656 -8.312 1.00 86.88 88 PHE A N 1
ATOM 671 C CA . PHE A 1 88 ? 4.655 -3.156 -6.946 1.00 86.88 88 PHE A CA 1
ATOM 672 C C . PHE A 1 88 ? 5.901 -2.441 -6.426 1.00 86.88 88 PHE A C 1
ATOM 674 O O . PHE A 1 88 ? 6.608 -2.915 -5.531 1.00 86.88 88 PHE A O 1
ATOM 681 N N . MET A 1 89 ? 6.237 -1.323 -7.063 1.00 84.56 89 MET A N 1
ATOM 682 C CA . MET A 1 89 ? 7.449 -0.558 -6.755 1.00 84.56 89 MET A CA 1
ATOM 683 C C . MET A 1 89 ? 7.362 0.098 -5.373 1.00 84.56 89 MET A C 1
ATOM 685 O O . MET A 1 89 ? 8.368 0.276 -4.708 1.00 84.56 89 MET A O 1
ATOM 689 N N . GLU A 1 90 ? 6.154 0.357 -4.888 1.00 85.62 90 GLU A N 1
ATOM 690 C CA . GLU A 1 90 ? 5.830 0.948 -3.590 1.00 85.62 90 GLU A CA 1
ATOM 691 C C . GLU A 1 90 ? 6.068 -0.009 -2.409 1.00 85.62 90 GLU A C 1
ATOM 693 O O . GLU A 1 90 ? 5.984 0.401 -1.247 1.00 85.62 90 GLU A O 1
ATOM 698 N N . CYS A 1 91 ? 6.383 -1.279 -2.695 1.00 88.44 91 CYS A N 1
ATOM 699 C CA . CYS A 1 91 ? 6.523 -2.356 -1.719 1.00 88.44 91 CYS A CA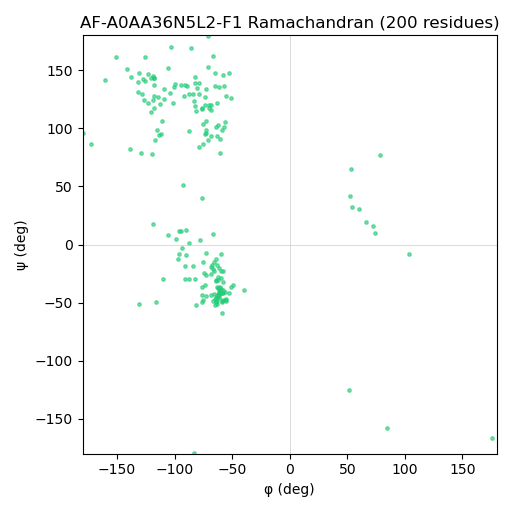 1
ATOM 700 C C . CYS A 1 91 ? 7.407 -2.044 -0.504 1.00 88.44 91 CYS A C 1
ATOM 702 O O . CYS A 1 91 ? 7.092 -2.570 0.553 1.00 88.44 91 CYS A O 1
ATOM 704 N N . PRO A 1 92 ? 8.500 -1.268 -0.563 1.00 85.50 92 PRO A N 1
ATOM 705 C CA . PRO A 1 92 ? 9.243 -0.966 0.656 1.00 85.50 92 PRO A CA 1
ATOM 706 C C . PRO A 1 92 ? 8.698 0.264 1.398 1.00 85.50 92 PRO A C 1
ATOM 708 O O . PRO A 1 92 ? 8.768 0.302 2.622 1.00 85.50 92 PRO A O 1
ATOM 711 N N . ALA A 1 93 ? 8.106 1.235 0.695 1.00 89.38 93 ALA A N 1
ATOM 712 C CA . ALA A 1 93 ? 7.603 2.465 1.305 1.00 89.38 93 ALA A CA 1
ATOM 713 C C . ALA A 1 93 ? 6.283 2.246 2.063 1.00 89.38 93 ALA A C 1
ATOM 715 O O . ALA A 1 93 ? 6.130 2.728 3.184 1.00 89.38 93 ALA A O 1
ATOM 716 N N . LEU A 1 94 ? 5.339 1.487 1.489 1.00 92.81 94 LEU A N 1
ATOM 717 C CA . LEU A 1 94 ? 4.028 1.264 2.110 1.00 92.81 94 LEU A CA 1
ATOM 718 C C . LEU A 1 94 ? 4.115 0.487 3.442 1.00 92.81 94 LEU A C 1
ATOM 720 O O . LEU A 1 94 ? 3.586 0.976 4.440 1.00 92.81 94 LEU A O 1
ATOM 724 N N . PRO A 1 95 ? 4.783 -0.681 3.528 1.00 94.50 95 PRO A N 1
ATOM 725 C CA . PRO A 1 95 ? 4.941 -1.417 4.781 1.00 94.50 95 PRO A CA 1
ATOM 726 C C . PRO A 1 95 ? 5.699 -0.626 5.842 1.00 94.50 95 PRO A C 1
ATOM 728 O O . PRO A 1 95 ? 5.327 -0.675 7.014 1.00 94.50 95 PRO A O 1
ATOM 731 N N . GLN A 1 96 ? 6.716 0.142 5.437 1.00 94.25 96 GLN A N 1
ATOM 732 C CA . GLN A 1 96 ? 7.445 1.008 6.354 1.00 94.25 96 GLN A CA 1
ATOM 733 C C . GLN A 1 96 ? 6.522 2.078 6.939 1.00 94.25 96 GLN A C 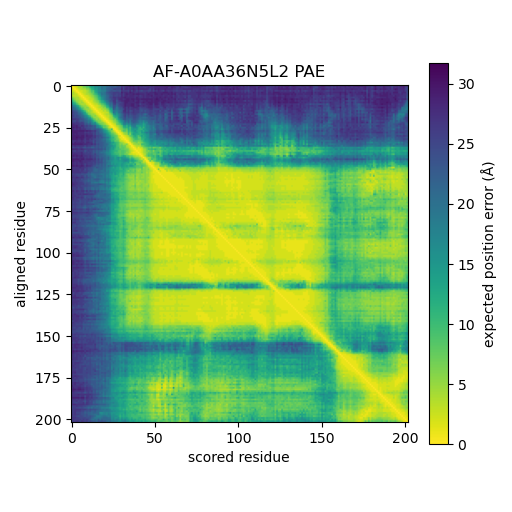1
ATOM 735 O O . GLN A 1 96 ? 6.410 2.185 8.156 1.00 94.25 96 GLN A O 1
ATOM 740 N N . PHE A 1 97 ? 5.788 2.803 6.093 1.00 95.44 97 PHE A N 1
ATOM 741 C CA . PHE A 1 97 ? 4.814 3.798 6.536 1.00 95.44 97 PHE A CA 1
ATOM 742 C C . PHE A 1 97 ? 3.762 3.206 7.487 1.00 95.44 97 PHE A C 1
ATOM 744 O O . PHE A 1 97 ? 3.499 3.767 8.555 1.00 95.44 97 PHE A O 1
ATOM 751 N N . LEU A 1 98 ? 3.178 2.057 7.126 1.00 95.81 98 LEU A N 1
ATOM 752 C CA . LEU A 1 98 ? 2.189 1.383 7.966 1.00 95.81 98 LEU A CA 1
ATOM 753 C C . LEU A 1 98 ? 2.783 0.999 9.322 1.00 95.81 98 LEU A C 1
ATOM 755 O O . LEU A 1 98 ? 2.121 1.183 10.335 1.00 95.81 98 LEU A O 1
ATOM 759 N N . THR A 1 99 ? 4.021 0.506 9.350 1.00 96.75 99 THR A N 1
ATOM 760 C CA . THR A 1 99 ? 4.695 0.072 10.582 1.00 96.75 99 THR A CA 1
ATOM 761 C C . THR A 1 99 ? 5.111 1.236 11.472 1.00 96.75 99 THR A C 1
ATOM 763 O O . THR A 1 99 ? 4.908 1.175 12.681 1.00 96.75 99 THR A O 1
ATOM 766 N N . GLU A 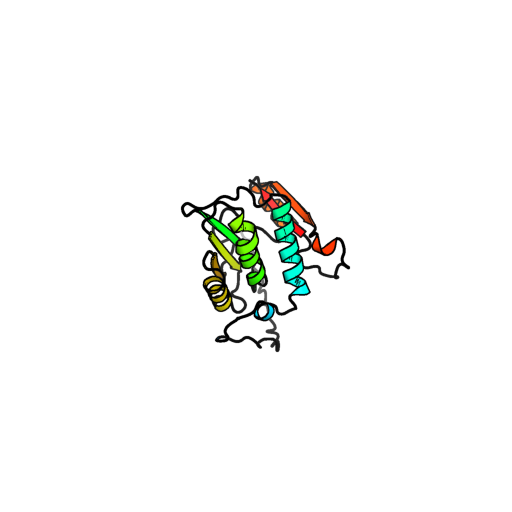1 100 ? 5.691 2.283 10.892 1.00 96.88 100 GLU A N 1
ATOM 767 C CA . GLU A 1 100 ? 6.348 3.356 11.642 1.00 96.88 100 GLU A CA 1
ATOM 768 C C . GLU A 1 100 ? 5.408 4.509 11.988 1.00 96.88 100 GLU A C 1
ATOM 770 O O . GLU A 1 100 ? 5.608 5.170 13.004 1.00 96.88 100 GLU A O 1
ATOM 775 N N . LYS A 1 101 ? 4.386 4.767 11.163 1.00 96.56 101 LYS A N 1
ATOM 776 C CA . LYS A 1 101 ? 3.535 5.957 11.309 1.00 96.56 101 LYS A CA 1
ATOM 777 C C . LYS A 1 101 ? 2.089 5.616 11.627 1.00 96.56 101 LYS A C 1
ATOM 779 O O . LYS A 1 101 ? 1.528 6.167 12.570 1.00 96.56 101 LYS A O 1
ATOM 784 N N . TRP A 1 102 ? 1.477 4.708 10.868 1.00 95.75 102 TRP A N 1
ATOM 785 C CA . TRP A 1 102 ? 0.050 4.424 11.038 1.00 95.75 102 TRP A CA 1
ATOM 786 C C . TRP A 1 102 ? -0.235 3.468 12.204 1.00 95.75 102 TRP A C 1
ATOM 788 O O . TRP A 1 102 ? -1.031 3.805 13.077 1.00 95.75 102 TRP A O 1
ATOM 798 N N . LEU A 1 103 ? 0.429 2.306 12.262 1.00 96.31 103 LEU A N 1
ATOM 799 C CA . LEU A 1 103 ? 0.181 1.288 13.289 1.00 96.31 103 LEU A CA 1
ATOM 800 C C . LEU A 1 103 ? 0.320 1.832 14.722 1.00 96.31 103 LEU A C 1
ATOM 802 O O . LEU A 1 103 ? -0.605 1.590 15.498 1.00 96.31 103 LEU A O 1
ATOM 806 N N . PRO A 1 104 ? 1.378 2.592 15.083 1.00 97.31 104 PRO A N 1
ATOM 807 C CA . PRO A 1 104 ? 1.549 3.116 16.441 1.00 97.31 104 PRO A CA 1
ATOM 808 C C . PRO A 1 104 ? 0.444 4.080 16.884 1.00 97.31 104 PRO A C 1
ATOM 810 O O . PRO A 1 104 ? 0.163 4.183 18.073 1.00 97.31 104 PRO A O 1
ATOM 813 N N . ALA A 1 105 ? -0.183 4.777 15.933 1.00 94.75 105 ALA A N 1
ATOM 814 C CA . ALA A 1 105 ? -1.285 5.703 16.183 1.00 94.75 105 ALA A CA 1
ATOM 815 C C . ALA A 1 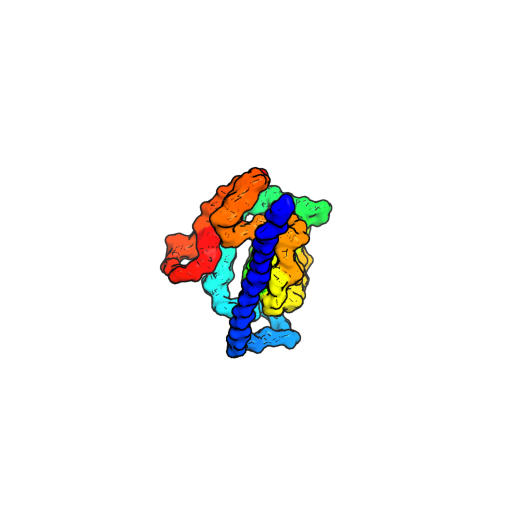105 ? -2.673 5.046 16.035 1.00 94.75 105 ALA A C 1
ATOM 817 O O . ALA A 1 105 ? -3.696 5.698 16.241 1.00 94.75 105 ALA A O 1
ATOM 818 N N . SER A 1 106 ? -2.723 3.767 15.654 1.00 93.50 106 SER A N 1
ATOM 819 C CA . SER A 1 106 ? -3.957 3.019 15.409 1.00 93.50 106 SER A CA 1
ATOM 820 C C . SER A 1 106 ? -4.294 2.068 16.564 1.00 93.50 106 SER A C 1
ATOM 822 O O . SER A 1 106 ? -3.474 1.793 17.434 1.00 93.50 106 SER A O 1
ATOM 824 N N . GLN A 1 107 ? -5.499 1.493 16.536 1.00 94.62 107 GLN A N 1
ATOM 825 C CA . GLN A 1 107 ? -5.880 0.358 17.392 1.00 94.62 107 GLN A CA 1
ATOM 826 C C . GLN A 1 107 ? -5.676 -1.005 16.700 1.00 94.62 107 GLN A C 1
ATOM 828 O O . GLN A 1 107 ? -6.202 -2.020 17.159 1.00 94.62 107 GLN A O 1
ATOM 833 N N . ALA A 1 108 ? -4.988 -1.039 15.556 1.00 95.00 108 ALA A N 1
ATOM 834 C CA . ALA A 1 108 ? -4.837 -2.252 14.768 1.00 95.00 108 ALA A CA 1
ATOM 835 C C . ALA A 1 108 ? -3.714 -3.149 15.297 1.00 95.00 108 ALA A C 1
ATOM 837 O O . ALA A 1 108 ? -2.657 -2.688 15.724 1.00 95.00 108 ALA A O 1
ATOM 838 N N . ALA A 1 109 ? -3.933 -4.460 15.215 1.00 96.81 109 ALA A N 1
ATOM 839 C CA . ALA A 1 109 ? -2.923 -5.465 15.533 1.00 96.81 109 ALA A CA 1
ATOM 840 C C . ALA A 1 109 ? -1.851 -5.577 14.432 1.00 96.81 109 ALA A C 1
ATOM 842 O O . ALA A 1 109 ? -0.722 -5.992 14.700 1.00 96.81 109 ALA A O 1
ATOM 843 N N . GLY A 1 110 ? -2.199 -5.196 13.200 1.00 96.81 110 GLY A N 1
ATOM 844 C CA . GLY A 1 110 ? -1.355 -5.312 12.015 1.00 96.81 110 GLY A CA 1
ATOM 845 C C . GLY A 1 110 ? -2.086 -4.878 10.745 1.00 96.81 110 GLY A C 1
ATOM 846 O O . GLY A 1 110 ? -3.168 -4.286 10.810 1.00 96.81 110 GLY A O 1
ATOM 847 N N . ALA A 1 111 ? -1.519 -5.199 9.582 1.00 94.81 111 ALA A N 1
ATOM 848 C CA . ALA A 1 111 ? -2.196 -5.006 8.301 1.00 94.81 111 ALA A CA 1
ATOM 849 C C . ALA A 1 111 ? -1.930 -6.152 7.315 1.00 94.81 111 ALA A C 1
ATOM 851 O O . ALA A 1 111 ? -0.882 -6.794 7.336 1.00 94.81 111 ALA A O 1
ATOM 852 N N . SER A 1 112 ? -2.892 -6.398 6.430 1.00 94.56 112 SER A N 1
ATOM 853 C CA . SER A 1 112 ? -2.792 -7.347 5.326 1.00 94.56 112 SER A CA 1
ATOM 854 C C . SER A 1 112 ? -2.923 -6.590 4.011 1.00 94.56 112 SER A C 1
ATOM 856 O O . SER A 1 112 ? -3.943 -5.957 3.747 1.00 94.56 112 SER A O 1
ATOM 858 N N . ILE A 1 113 ? -1.866 -6.633 3.209 1.00 93.44 113 ILE A N 1
ATOM 859 C CA . ILE A 1 113 ? -1.742 -5.955 1.927 1.00 93.44 113 ILE A CA 1
ATOM 860 C C . ILE A 1 113 ? -1.971 -6.986 0.824 1.00 93.44 113 ILE A C 1
ATOM 862 O O . ILE A 1 113 ? -1.245 -7.975 0.736 1.00 93.44 113 ILE A O 1
ATOM 866 N N . LEU A 1 114 ? -2.957 -6.734 -0.030 1.00 91.19 114 LEU A N 1
ATOM 867 C CA . LEU A 1 114 ? -3.220 -7.493 -1.243 1.00 91.19 114 LEU A CA 1
ATOM 868 C C . LEU A 1 114 ? -2.901 -6.616 -2.455 1.00 91.19 114 LEU A C 1
ATOM 870 O O . LEU A 1 114 ? -3.655 -5.699 -2.778 1.00 91.19 114 LEU A O 1
ATOM 874 N N . GLY A 1 115 ? -1.791 -6.900 -3.127 1.00 90.44 115 GLY A N 1
ATOM 875 C CA . GLY A 1 115 ? -1.493 -6.348 -4.443 1.00 90.44 115 GLY A CA 1
ATOM 876 C C . GLY A 1 115 ? -2.016 -7.261 -5.544 1.00 90.44 115 GLY A C 1
ATOM 877 O O . GLY A 1 115 ? -1.916 -8.486 -5.455 1.00 90.44 115 GLY A O 1
ATOM 878 N N . THR A 1 116 ? -2.613 -6.672 -6.573 1.00 88.94 116 THR A N 1
ATOM 879 C CA . THR A 1 116 ? -3.174 -7.420 -7.705 1.00 88.94 116 THR A CA 1
ATOM 880 C C . THR A 1 116 ? -2.850 -6.736 -9.019 1.00 88.94 116 THR A C 1
ATOM 882 O O . THR A 1 116 ? -2.831 -5.509 -9.091 1.00 88.94 116 THR A O 1
ATOM 885 N N . ASP A 1 117 ? -2.603 -7.530 -10.053 1.00 88.88 117 ASP A N 1
ATOM 886 C CA . ASP A 1 117 ? -2.437 -7.068 -11.432 1.00 88.88 117 ASP A CA 1
ATOM 887 C C . ASP A 1 117 ? -2.887 -8.170 -12.403 1.00 88.88 117 ASP A C 1
ATOM 889 O O . ASP A 1 117 ? -2.962 -9.328 -12.007 1.00 88.88 117 ASP A O 1
ATOM 893 N N . GLU A 1 118 ? -3.171 -7.858 -13.666 1.00 83.94 118 GLU A N 1
ATOM 894 C CA . GLU A 1 118 ? -3.574 -8.858 -14.666 1.00 83.94 118 GLU A CA 1
ATOM 895 C C . GLU A 1 118 ? -2.446 -9.871 -14.927 1.00 83.94 118 GLU A C 1
ATOM 897 O O . GLU A 1 118 ? -2.688 -11.046 -15.206 1.00 83.94 118 GLU A O 1
ATOM 902 N N . ARG A 1 119 ? -1.189 -9.429 -14.802 1.00 79.94 119 ARG A N 1
ATOM 903 C CA . ARG A 1 119 ? -0.005 -10.259 -15.046 1.00 79.94 119 ARG A CA 1
ATOM 904 C C . ARG A 1 119 ? 0.923 -10.237 -13.847 1.00 79.94 119 ARG A C 1
ATOM 906 O O . ARG A 1 119 ? 1.172 -9.191 -13.257 1.00 79.94 119 ARG A O 1
ATOM 913 N N . SER A 1 120 ? 1.502 -11.394 -13.526 1.00 72.69 120 SER A N 1
ATOM 914 C CA . SER A 1 120 ? 2.633 -11.422 -12.601 1.00 72.69 120 SER A CA 1
ATOM 915 C C . SER A 1 120 ? 3.837 -10.797 -13.291 1.00 72.69 120 SER A C 1
ATOM 917 O O . SER A 1 120 ? 4.301 -11.287 -14.321 1.00 72.69 120 SER A O 1
ATOM 919 N N . VAL A 1 121 ? 4.322 -9.691 -12.737 1.00 68.62 121 VAL A N 1
ATOM 920 C CA . VAL A 1 121 ? 5.490 -8.973 -13.247 1.00 68.62 121 VAL A CA 1
ATOM 921 C C . VAL A 1 121 ? 6.507 -8.780 -12.127 1.00 68.62 121 VAL A C 1
ATOM 923 O O . VAL A 1 121 ? 6.215 -8.201 -11.083 1.00 68.62 121 VAL A O 1
ATOM 926 N N . GLY A 1 122 ? 7.734 -9.245 -12.363 1.00 69.69 122 GLY A N 1
ATOM 927 C CA . GLY A 1 122 ? 8.871 -9.048 -11.462 1.00 69.69 122 GLY A CA 1
ATOM 928 C C . GLY A 1 122 ? 8.984 -10.071 -10.325 1.00 69.69 122 GLY A C 1
ATOM 929 O O . GLY A 1 122 ? 8.493 -11.193 -10.402 1.00 69.69 122 GLY A O 1
ATOM 930 N N . ALA A 1 123 ? 9.687 -9.686 -9.257 1.00 83.12 123 ALA A N 1
ATOM 931 C CA . ALA A 1 123 ? 10.097 -10.571 -8.163 1.00 83.12 123 ALA A CA 1
ATOM 932 C C . ALA A 1 123 ? 9.094 -10.607 -6.987 1.00 83.12 123 ALA A C 1
ATOM 934 O O . ALA A 1 123 ? 9.468 -10.413 -5.829 1.00 83.12 123 ALA A O 1
ATOM 935 N N . TRP A 1 124 ? 7.807 -10.842 -7.263 1.00 88.62 124 TRP A N 1
ATOM 936 C CA . TRP A 1 124 ? 6.736 -10.787 -6.253 1.00 88.62 124 TRP A CA 1
ATOM 937 C C . TRP A 1 124 ? 6.966 -11.690 -5.036 1.00 88.62 124 TRP A C 1
ATOM 939 O O . TRP A 1 124 ? 6.917 -11.210 -3.909 1.00 88.62 124 TRP A O 1
ATOM 949 N N . ALA A 1 125 ? 7.318 -12.962 -5.240 1.00 88.56 125 ALA A N 1
ATOM 950 C CA . ALA A 1 125 ? 7.602 -13.879 -4.131 1.00 88.56 125 ALA A CA 1
ATOM 951 C C . ALA A 1 125 ? 8.762 -13.392 -3.242 1.00 88.56 125 ALA A C 1
ATOM 953 O O . ALA A 1 125 ? 8.830 -13.681 -2.048 1.00 88.56 125 ALA A O 1
ATOM 954 N N . ALA A 1 126 ? 9.710 -12.646 -3.810 1.00 85.94 126 ALA A N 1
ATOM 955 C CA . ALA A 1 126 ? 10.794 -12.062 -3.038 1.00 85.94 126 ALA A CA 1
ATOM 956 C C . ALA A 1 126 ? 10.334 -10.830 -2.241 1.00 85.94 126 ALA A C 1
ATOM 958 O O . ALA A 1 126 ? 10.732 -10.675 -1.089 1.00 85.94 126 ALA A O 1
ATOM 959 N N . LYS A 1 127 ? 9.431 -10.019 -2.805 1.00 89.00 127 LYS A N 1
ATOM 960 C CA . LYS A 1 127 ? 8.758 -8.910 -2.109 1.00 89.00 127 LYS A CA 1
ATOM 961 C C . LYS A 1 127 ? 7.926 -9.395 -0.924 1.00 89.00 127 LYS A C 1
ATOM 963 O O . LYS A 1 127 ? 8.045 -8.847 0.167 1.00 89.00 127 LYS A O 1
ATOM 968 N N . GLU A 1 128 ? 7.144 -10.455 -1.106 1.00 92.69 128 GLU A N 1
ATOM 969 C CA . GLU A 1 128 ? 6.363 -11.073 -0.027 1.00 92.69 128 GLU A CA 1
ATOM 970 C C . GLU A 1 128 ? 7.264 -11.554 1.118 1.00 92.69 128 GLU A C 1
ATOM 972 O O . GLU A 1 128 ? 7.032 -11.201 2.275 1.00 92.69 128 GLU A O 1
ATOM 977 N N . ARG A 1 129 ? 8.344 -12.286 0.799 1.00 90.44 129 ARG A N 1
ATOM 978 C CA . ARG A 1 129 ? 9.329 -12.742 1.796 1.00 90.44 129 ARG A CA 1
ATOM 979 C C . ARG A 1 129 ? 10.016 -11.581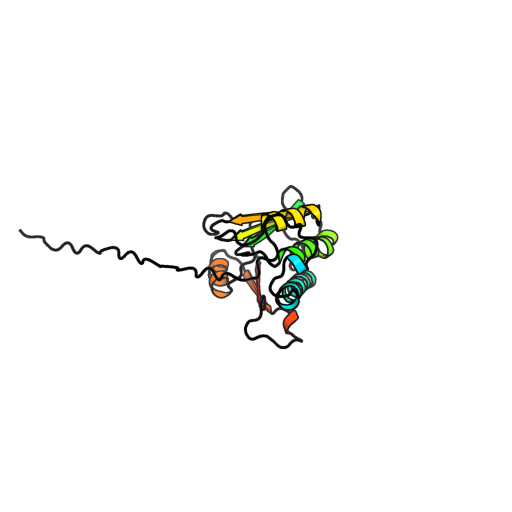 2.511 1.00 90.44 129 ARG A C 1
ATOM 981 O O . ARG A 1 129 ? 10.173 -11.628 3.729 1.00 90.44 129 ARG A O 1
ATOM 988 N N . PHE A 1 130 ? 10.398 -10.539 1.776 1.00 89.44 130 PHE A N 1
ATOM 989 C CA . PHE A 1 130 ? 10.981 -9.332 2.353 1.00 89.44 130 PHE A CA 1
ATOM 990 C C . PHE A 1 130 ? 10.037 -8.684 3.366 1.00 89.44 130 PHE A C 1
ATOM 992 O O . PHE A 1 130 ? 10.464 -8.393 4.484 1.00 89.44 130 PHE A O 1
ATOM 999 N N . VAL A 1 131 ? 8.758 -8.507 3.014 1.00 92.88 131 VAL A N 1
ATOM 1000 C CA . VAL A 1 131 ? 7.782 -7.902 3.928 1.00 92.88 131 VAL A CA 1
ATOM 1001 C C . VAL A 1 131 ? 7.562 -8.777 5.153 1.00 92.88 131 VAL A C 1
ATOM 1003 O O . VAL A 1 131 ? 7.648 -8.267 6.266 1.00 92.88 131 VAL A O 1
ATOM 1006 N N . ALA A 1 132 ? 7.358 -10.082 4.964 1.00 93.75 132 ALA A N 1
ATOM 1007 C CA . ALA A 1 132 ? 7.147 -11.019 6.065 1.00 93.75 132 ALA A CA 1
ATOM 1008 C C . ALA A 1 132 ? 8.316 -11.020 7.065 1.00 93.75 132 ALA A C 1
ATOM 1010 O O . ALA A 1 132 ? 8.101 -11.069 8.274 1.00 93.75 132 ALA A O 1
ATOM 1011 N N . ARG A 1 133 ? 9.556 -10.926 6.569 1.00 92.25 133 ARG A N 1
ATOM 1012 C CA . ARG A 1 133 ? 10.763 -10.885 7.403 1.00 92.25 133 ARG A CA 1
ATOM 1013 C C . ARG A 1 133 ? 10.962 -9.534 8.092 1.00 92.25 133 ARG A C 1
ATOM 1015 O O . ARG A 1 133 ? 11.280 -9.499 9.275 1.00 92.25 133 ARG A O 1
ATOM 1022 N N . LYS A 1 134 ? 10.834 -8.426 7.353 1.00 91.75 134 LYS A N 1
ATOM 1023 C CA . LYS A 1 134 ? 11.182 -7.079 7.841 1.00 91.75 134 LYS A CA 1
ATOM 1024 C C . LYS A 1 134 ? 10.070 -6.436 8.673 1.00 91.75 134 LYS A C 1
ATOM 1026 O O . LYS A 1 134 ? 10.362 -5.643 9.563 1.00 91.75 134 LYS A O 1
ATOM 1031 N N . PHE A 1 135 ? 8.812 -6.777 8.406 1.00 95.00 135 PHE A N 1
ATOM 1032 C CA . PHE A 1 135 ? 7.644 -6.156 9.027 1.00 95.00 135 PHE A CA 1
ATOM 1033 C C . PHE A 1 135 ? 6.701 -7.235 9.589 1.00 95.00 135 PHE A C 1
ATOM 1035 O O . PHE A 1 135 ? 5.673 -7.532 8.986 1.00 95.00 135 PHE A O 1
ATOM 1042 N N . PRO A 1 136 ? 6.996 -7.818 10.766 1.00 96.62 136 PRO A N 1
ATOM 1043 C CA . PRO A 1 136 ? 6.308 -9.017 11.267 1.00 96.62 136 PRO A CA 1
ATOM 1044 C C . PRO A 1 136 ? 4.819 -8.822 11.600 1.00 96.62 136 PRO A C 1
ATOM 1046 O O . PRO A 1 136 ? 4.087 -9.795 11.753 1.00 96.62 136 PRO A O 1
ATOM 1049 N N . LYS A 1 137 ? 4.349 -7.573 11.720 1.00 97.56 137 LYS A N 1
ATOM 1050 C CA . LYS A 1 137 ? 2.921 -7.247 11.897 1.00 97.56 137 LYS A CA 1
ATOM 1051 C C . LYS A 1 137 ? 2.172 -7.089 10.572 1.00 97.56 137 LYS A C 1
ATOM 1053 O O . LYS A 1 137 ? 0.989 -6.750 10.575 1.00 97.56 137 LYS A O 1
ATOM 1058 N N . LEU A 1 138 ? 2.859 -7.280 9.449 1.00 97.31 138 LEU A N 1
ATOM 1059 C CA . LEU A 1 138 ? 2.320 -7.104 8.114 1.00 97.31 138 LEU A CA 1
ATOM 1060 C C . LEU A 1 138 ? 2.353 -8.421 7.341 1.00 97.31 138 LEU A C 1
ATOM 1062 O O . LEU A 1 138 ? 3.301 -9.196 7.428 1.00 97.31 138 LEU A O 1
ATOM 1066 N N . ALA A 1 139 ? 1.319 -8.641 6.538 1.00 96.81 139 ALA A N 1
ATOM 1067 C CA . ALA A 1 139 ? 1.286 -9.697 5.537 1.00 96.81 139 ALA A CA 1
ATOM 1068 C C . ALA A 1 139 ? 1.144 -9.057 4.159 1.00 96.81 139 ALA A C 1
ATOM 1070 O O . ALA A 1 139 ? 0.231 -8.260 3.957 1.00 96.81 139 ALA A O 1
ATOM 1071 N N . LEU A 1 140 ? 2.019 -9.404 3.217 1.00 95.25 140 LEU A N 1
ATOM 1072 C CA . LEU A 1 140 ? 1.889 -9.013 1.816 1.00 95.25 140 LEU A CA 1
ATOM 1073 C C . LEU A 1 140 ? 1.541 -10.239 0.984 1.00 95.25 140 LEU A C 1
ATOM 1075 O O . LEU A 1 140 ? 2.186 -11.276 1.112 1.00 95.25 140 LEU A O 1
ATOM 1079 N N . GLN A 1 141 ? 0.556 -10.080 0.111 1.00 95.00 141 GLN A N 1
ATOM 1080 C CA . GLN A 1 141 ? 0.227 -11.042 -0.918 1.00 95.00 141 GLN A CA 1
ATOM 1081 C C . GLN A 1 141 ? 0.070 -10.346 -2.269 1.00 95.00 141 GLN A C 1
ATOM 1083 O O . GLN A 1 141 ? -0.649 -9.356 -2.377 1.00 95.00 141 GLN A O 1
ATOM 1088 N N . LEU A 1 142 ? 0.714 -10.884 -3.298 1.00 92.81 142 LEU A N 1
ATOM 1089 C CA . LEU A 1 142 ? 0.687 -10.398 -4.668 1.00 92.81 142 LEU A CA 1
ATOM 1090 C C . LEU A 1 142 ? 0.105 -11.482 -5.576 1.00 92.81 142 LEU A C 1
ATOM 1092 O O . LEU A 1 142 ? 0.573 -12.621 -5.585 1.00 92.81 142 LEU A O 1
ATOM 1096 N N . ARG A 1 143 ? -0.951 -11.154 -6.327 1.00 91.56 143 ARG A N 1
ATOM 1097 C CA . ARG A 1 143 ? -1.654 -12.121 -7.185 1.00 91.56 143 ARG A CA 1
ATOM 1098 C C . ARG A 1 143 ? -1.884 -11.584 -8.588 1.00 91.56 143 ARG A C 1
ATOM 1100 O O . ARG A 1 143 ? -2.259 -10.429 -8.764 1.00 91.56 143 ARG A O 1
ATOM 1107 N N . ALA A 1 144 ? -1.705 -12.465 -9.570 1.00 91.81 144 ALA A N 1
ATOM 1108 C CA . ALA A 1 144 ? -2.133 -12.205 -10.931 1.00 91.81 144 ALA A CA 1
ATOM 1109 C C . ALA A 1 144 ? -3.626 -12.526 -10.991 1.00 91.81 144 ALA A C 1
ATOM 1111 O O . ALA A 1 144 ? -4.013 -13.667 -10.730 1.00 91.81 144 ALA A O 1
ATOM 1112 N N . ALA A 1 145 ? -4.459 -11.524 -11.224 1.00 86.56 145 ALA A N 1
ATOM 1113 C CA . ALA A 1 145 ? -5.898 -11.675 -11.236 1.00 86.56 145 ALA A CA 1
ATOM 1114 C C . ALA A 1 145 ? -6.570 -10.523 -11.982 1.00 86.56 145 ALA A C 1
ATOM 1116 O O . ALA A 1 145 ? -6.198 -9.359 -11.832 1.00 86.56 145 ALA A O 1
ATOM 1117 N N . ASP A 1 146 ? -7.615 -10.863 -12.732 1.00 80.56 146 ASP A N 1
ATOM 1118 C CA . ASP A 1 146 ? -8.519 -9.879 -13.306 1.00 80.56 146 ASP A CA 1
ATOM 1119 C C . ASP A 1 146 ? -9.344 -9.231 -12.184 1.00 80.56 146 ASP A C 1
ATOM 1121 O O . ASP A 1 146 ? -10.086 -9.893 -11.451 1.00 80.56 146 ASP A O 1
ATOM 1125 N N . LEU A 1 147 ? -9.206 -7.915 -12.049 1.00 68.88 147 LEU A N 1
ATOM 1126 C CA . LEU A 1 147 ? -9.918 -7.123 -11.053 1.00 68.88 147 LEU A CA 1
ATOM 1127 C C . LEU A 1 147 ? -11.429 -7.092 -11.285 1.00 68.88 147 LEU A C 1
ATOM 1129 O O . LEU A 1 147 ? -12.172 -6.860 -10.334 1.00 68.88 147 LEU A O 1
ATOM 1133 N N . MET A 1 148 ? -11.894 -7.345 -12.510 1.00 70.62 148 MET A N 1
ATOM 1134 C CA . MET A 1 148 ? -13.321 -7.498 -12.801 1.00 70.62 148 MET A CA 1
ATOM 1135 C C . MET A 1 148 ? -13.875 -8.824 -12.273 1.00 70.62 148 MET A C 1
ATOM 1137 O O . MET A 1 148 ? -15.059 -8.906 -11.948 1.00 70.62 148 MET A O 1
ATOM 1141 N N . ALA A 1 149 ? -13.024 -9.842 -12.133 1.00 75.12 149 ALA A N 1
ATOM 1142 C CA . ALA A 1 149 ? -13.390 -11.143 -11.581 1.00 75.12 149 ALA A CA 1
ATOM 1143 C C . ALA A 1 149 ? -13.178 -11.235 -10.056 1.00 75.12 149 ALA A C 1
ATOM 1145 O O . ALA A 1 149 ? -13.737 -12.117 -9.403 1.00 75.12 149 ALA A O 1
ATOM 1146 N N . LEU A 1 150 ? -12.375 -10.340 -9.471 1.00 67.62 150 LEU A N 1
ATOM 1147 C CA . LEU A 1 150 ? -12.087 -10.318 -8.039 1.00 67.62 150 LEU A CA 1
ATOM 1148 C C . LEU A 1 150 ? -13.108 -9.502 -7.246 1.00 67.62 150 LEU A C 1
ATOM 1150 O O . LEU A 1 150 ? -13.313 -8.311 -7.473 1.00 67.62 150 LEU A O 1
ATOM 1154 N N . GLN A 1 151 ? -13.639 -10.108 -6.186 1.00 66.12 151 GLN A N 1
ATOM 1155 C CA . GLN A 1 151 ? -14.293 -9.348 -5.130 1.00 66.12 151 GLN A CA 1
ATOM 1156 C C . GLN A 1 151 ? -13.223 -8.637 -4.290 1.00 66.12 151 GLN A C 1
ATOM 1158 O O . GLN A 1 151 ? -12.623 -9.225 -3.389 1.00 66.12 151 GLN A O 1
ATOM 1163 N N . LEU A 1 152 ? -12.952 -7.372 -4.617 1.00 57.81 152 LEU A N 1
ATOM 1164 C CA . LEU A 1 152 ? -11.990 -6.555 -3.880 1.00 57.81 152 LEU A CA 1
ATOM 1165 C C . LEU A 1 152 ? -12.452 -6.305 -2.432 1.00 57.81 152 LEU A C 1
ATOM 1167 O O . LEU A 1 152 ? -13.657 -6.167 -2.181 1.00 57.81 152 LEU A O 1
ATOM 1171 N N . PRO A 1 153 ? -11.515 -6.190 -1.469 1.00 57.19 153 PRO A N 1
ATOM 1172 C CA . PRO A 1 153 ? -11.827 -5.652 -0.150 1.00 57.19 153 PRO A CA 1
ATOM 1173 C C . PRO A 1 153 ? -12.515 -4.289 -0.296 1.00 57.19 153 PRO A C 1
ATOM 1175 O O . PRO A 1 153 ? -12.200 -3.524 -1.205 1.00 57.19 153 PRO A O 1
ATOM 1178 N N . LYS A 1 154 ? -13.433 -3.947 0.618 1.00 54.81 154 LYS A N 1
ATOM 1179 C CA . LYS A 1 154 ? -14.215 -2.692 0.555 1.00 54.81 154 LYS A CA 1
ATOM 1180 C C . LYS A 1 154 ? -13.361 -1.404 0.570 1.00 54.81 154 LYS A C 1
ATOM 1182 O O . LYS A 1 154 ? -13.897 -0.322 0.368 1.00 54.81 154 LYS A O 1
ATOM 1187 N N . CYS A 1 155 ? -12.055 -1.513 0.794 1.00 47.00 155 CYS A N 1
ATOM 1188 C CA . CYS A 1 155 ? -11.065 -0.443 0.799 1.00 47.00 155 CYS A CA 1
ATOM 1189 C C . CYS A 1 155 ? -10.098 -0.593 -0.394 1.00 47.00 155 CYS A C 1
ATOM 1191 O O . CYS A 1 155 ? -9.097 -1.305 -0.310 1.00 47.00 155 CYS A O 1
ATOM 1193 N N . ALA A 1 156 ? -10.372 0.091 -1.507 1.00 43.59 156 ALA A N 1
ATOM 1194 C CA . ALA A 1 156 ? -9.483 0.120 -2.671 1.00 43.59 156 ALA A CA 1
ATOM 1195 C C . ALA A 1 156 ? -9.184 1.563 -3.107 1.00 43.59 156 ALA A C 1
ATOM 1197 O O . ALA A 1 156 ? -10.101 2.363 -3.289 1.00 43.59 156 ALA A O 1
ATOM 1198 N N . ALA A 1 157 ? -7.899 1.885 -3.290 1.00 44.12 157 ALA A N 1
ATOM 1199 C CA . ALA A 1 157 ? -7.448 3.096 -3.975 1.00 44.12 157 ALA A CA 1
ATOM 1200 C C . ALA A 1 157 ? -7.314 2.797 -5.477 1.00 44.12 157 ALA A C 1
ATOM 1202 O O . ALA A 1 157 ? -6.806 1.738 -5.839 1.00 44.12 157 ALA A O 1
ATOM 1203 N N . VAL A 1 158 ? -7.774 3.695 -6.355 1.00 45.19 158 VAL A N 1
ATOM 1204 C CA . VAL A 1 158 ? -7.811 3.449 -7.810 1.00 45.19 158 VAL A CA 1
ATOM 1205 C C . VAL A 1 158 ? -7.133 4.589 -8.575 1.00 45.19 158 VAL A C 1
ATOM 1207 O O . VAL A 1 158 ? -7.215 5.751 -8.178 1.00 45.19 158 VAL A O 1
ATOM 1210 N N . ARG A 1 159 ? -6.422 4.241 -9.655 1.00 45.31 159 ARG A N 1
ATOM 1211 C CA . ARG A 1 159 ? -5.364 5.055 -10.277 1.00 45.31 159 ARG A CA 1
ATOM 1212 C C . ARG A 1 159 ? -5.813 5.923 -11.471 1.00 45.31 159 ARG A C 1
ATOM 1214 O O . ARG A 1 159 ? -5.052 6.788 -11.889 1.00 45.31 159 ARG A O 1
ATOM 1221 N N . GLU A 1 160 ? -7.043 5.782 -11.977 1.00 53.69 160 GLU A N 1
ATOM 1222 C CA . GLU A 1 160 ? -7.537 6.545 -13.144 1.00 53.69 160 GLU A CA 1
ATOM 1223 C C . GLU A 1 160 ? -8.698 7.497 -12.817 1.00 53.69 160 GLU A C 1
ATOM 1225 O O . GLU A 1 160 ? -9.860 7.113 -12.793 1.00 53.69 160 GLU A O 1
ATOM 1230 N N . ALA A 1 161 ? -8.409 8.785 -12.612 1.00 55.94 161 ALA A N 1
ATOM 1231 C CA . ALA A 1 161 ? -9.369 9.756 -12.069 1.00 55.94 161 ALA A CA 1
ATOM 1232 C C . ALA A 1 161 ? -10.728 9.846 -12.774 1.00 55.94 161 ALA A C 1
ATOM 1234 O O . ALA A 1 161 ? -11.742 9.974 -12.091 1.00 55.94 161 ALA A O 1
ATOM 1235 N N . ALA A 1 162 ? -10.777 9.807 -14.105 1.00 59.16 162 ALA A N 1
ATOM 1236 C CA . ALA A 1 162 ? -12.020 10.045 -14.839 1.00 59.16 162 ALA A CA 1
ATOM 1237 C C . ALA A 1 162 ? -12.971 8.838 -14.800 1.00 59.16 162 ALA A C 1
ATOM 1239 O O . ALA A 1 162 ? -14.139 8.987 -14.437 1.00 59.16 162 ALA A O 1
ATOM 1240 N N . GLU A 1 163 ? -12.471 7.641 -15.108 1.00 63.94 163 GLU A N 1
ATOM 1241 C CA . GLU A 1 163 ? -13.279 6.416 -15.074 1.00 63.94 163 GLU A CA 1
ATOM 1242 C C . GLU A 1 163 ? -13.570 5.975 -13.637 1.00 63.94 163 GLU A C 1
ATOM 1244 O O . GLU A 1 163 ? -14.696 5.591 -13.317 1.00 63.94 163 GLU A O 1
ATOM 1249 N N . VAL A 1 164 ? -12.622 6.177 -12.716 1.00 64.94 164 VAL A N 1
ATOM 1250 C CA . VAL A 1 164 ? -12.846 5.947 -11.284 1.00 64.94 164 VAL A CA 1
ATOM 1251 C C . VAL A 1 164 ? -13.941 6.856 -10.752 1.00 64.94 164 VAL A C 1
ATOM 1253 O O . VAL A 1 164 ? -14.770 6.384 -9.985 1.00 64.94 164 VAL A O 1
ATOM 1256 N N . ARG A 1 165 ? -14.018 8.124 -11.181 1.00 68.25 165 ARG A N 1
ATOM 1257 C CA . ARG A 1 165 ? -15.121 9.024 -10.800 1.00 68.25 165 ARG A CA 1
ATOM 1258 C C . ARG A 1 165 ? -16.476 8.519 -11.275 1.00 68.25 165 ARG A C 1
ATOM 1260 O O . ARG A 1 165 ? -17.413 8.538 -10.482 1.00 68.25 165 ARG A O 1
ATOM 1267 N N . LYS A 1 166 ? -16.588 8.038 -12.516 1.00 70.44 166 LYS A N 1
ATOM 1268 C CA . LYS A 1 166 ? -17.850 7.483 -13.036 1.00 70.44 166 LYS A CA 1
ATOM 1269 C C . LYS A 1 166 ? -18.278 6.240 -12.255 1.00 70.44 166 LYS A C 1
ATOM 1271 O O . LYS A 1 166 ? -19.415 6.162 -11.791 1.00 70.44 166 LYS A O 1
ATOM 1276 N N . VAL A 1 167 ? -17.353 5.302 -12.048 1.00 70.19 167 VAL A N 1
ATOM 1277 C CA . VAL A 1 167 ? -17.621 4.064 -11.302 1.00 70.19 167 VAL A CA 1
ATOM 1278 C C . VAL A 1 167 ? -17.934 4.362 -9.833 1.00 70.19 167 VAL A C 1
ATOM 1280 O O . VAL A 1 167 ? -18.888 3.811 -9.286 1.00 70.19 167 VAL A O 1
ATOM 1283 N N . ALA A 1 168 ? -17.191 5.263 -9.196 1.00 68.50 168 ALA A N 1
ATOM 1284 C CA . ALA A 1 168 ? -17.405 5.658 -7.808 1.00 68.50 168 ALA A CA 1
ATOM 1285 C C . ALA A 1 168 ? -18.760 6.343 -7.607 1.00 68.50 168 ALA A C 1
ATOM 1287 O O . ALA A 1 168 ? -19.505 5.953 -6.708 1.00 68.50 168 ALA A O 1
ATOM 1288 N N . ALA A 1 169 ? -19.123 7.283 -8.485 1.00 73.88 169 ALA A N 1
ATOM 1289 C CA . ALA A 1 169 ? -20.421 7.949 -8.444 1.00 73.88 169 ALA A CA 1
ATOM 1290 C C . ALA A 1 169 ? -21.576 6.943 -8.564 1.00 73.88 169 ALA A C 1
ATOM 1292 O O . ALA A 1 169 ? -22.528 7.008 -7.789 1.00 73.88 169 ALA A O 1
ATOM 1293 N N . SER A 1 170 ? -21.458 5.946 -9.453 1.00 76.62 170 SER A N 1
ATOM 1294 C CA . SER A 1 170 ? -22.469 4.883 -9.597 1.00 76.62 170 SER A CA 1
ATOM 1295 C C . SER A 1 170 ? -22.636 4.000 -8.349 1.00 76.62 170 SER A C 1
ATOM 1297 O O . SER A 1 170 ? -23.648 3.321 -8.201 1.00 76.62 170 SER A O 1
ATOM 1299 N N . LYS A 1 171 ? -21.654 4.017 -7.439 1.00 75.25 171 LYS A N 1
ATOM 1300 C CA . LYS A 1 171 ? -21.628 3.240 -6.192 1.00 75.25 171 LYS A CA 1
ATOM 1301 C C . LYS A 1 171 ? -21.898 4.094 -4.947 1.00 75.25 171 LYS A C 1
ATOM 1303 O O . LYS A 1 171 ? -21.740 3.591 -3.839 1.00 75.25 171 LYS A O 1
ATOM 1308 N N . GLY A 1 172 ? -22.278 5.364 -5.116 1.00 79.19 172 GLY A N 1
ATOM 1309 C CA . GLY A 1 172 ? -22.522 6.292 -4.007 1.00 79.19 172 GLY A CA 1
ATOM 1310 C C . GLY A 1 172 ? -21.254 6.757 -3.286 1.00 79.19 172 GLY A C 1
ATOM 1311 O O . GLY A 1 172 ? -21.344 7.278 -2.183 1.00 79.19 172 GLY A O 1
ATOM 1312 N N . LEU A 1 173 ? -20.074 6.575 -3.887 1.00 73.56 173 LEU A N 1
ATOM 1313 C CA . LEU A 1 173 ? -18.811 6.989 -3.286 1.00 73.56 173 LEU A CA 1
ATOM 1314 C C . LEU A 1 173 ? -18.532 8.468 -3.578 1.00 73.56 173 LEU A C 1
ATOM 1316 O O . LEU A 1 173 ? -18.516 8.892 -4.738 1.00 73.56 173 LEU A O 1
ATOM 1320 N N . ARG A 1 174 ? -18.218 9.247 -2.540 1.00 75.06 174 ARG A N 1
ATOM 1321 C CA . ARG A 1 174 ? -17.685 10.607 -2.688 1.00 75.06 174 ARG A CA 1
ATOM 1322 C C . ARG A 1 174 ? -16.184 10.529 -2.933 1.00 75.06 174 ARG A C 1
ATOM 1324 O O . ARG A 1 174 ? -15.453 10.037 -2.076 1.00 75.06 174 ARG A O 1
ATOM 1331 N N . LEU A 1 175 ? -15.727 11.031 -4.079 1.00 74.44 175 LEU A N 1
ATOM 1332 C CA . LEU A 1 175 ? -14.302 11.123 -4.389 1.00 74.44 175 LEU A CA 1
ATOM 1333 C C . LEU A 1 175 ? -13.763 12.532 -4.163 1.00 74.44 175 LEU A C 1
ATOM 1335 O O . LEU A 1 175 ? -14.344 13.508 -4.635 1.00 74.44 175 LEU A O 1
ATOM 1339 N N . GLU A 1 176 ? -12.597 12.616 -3.537 1.00 74.31 176 GLU A N 1
ATOM 1340 C CA . GLU A 1 176 ? -11.800 13.836 -3.432 1.00 74.31 176 GLU A CA 1
ATOM 1341 C C . GLU A 1 176 ? -10.454 13.633 -4.128 1.00 74.31 176 GLU A C 1
ATOM 1343 O O . GLU A 1 176 ? -9.901 12.532 -4.135 1.00 74.31 176 GLU A O 1
ATOM 1348 N N . THR A 1 177 ? -9.954 14.676 -4.791 1.00 77.12 177 THR A N 1
ATOM 1349 C CA . THR A 1 177 ? -8.676 14.639 -5.511 1.00 77.12 177 THR A CA 1
ATOM 1350 C C . THR A 1 177 ? -7.695 15.573 -4.841 1.00 77.12 177 THR A C 1
ATOM 1352 O O . THR A 1 177 ? -7.995 16.752 -4.672 1.00 77.12 177 THR A O 1
ATOM 1355 N N . PHE A 1 178 ? -6.520 15.051 -4.513 1.00 76.44 178 PHE A N 1
ATOM 1356 C CA . PHE A 1 178 ? -5.444 15.822 -3.907 1.00 76.44 178 PHE A CA 1
ATOM 1357 C C . PHE A 1 178 ? -4.235 15.823 -4.827 1.00 76.44 178 PHE A C 1
ATOM 1359 O O . PHE A 1 178 ? -3.884 14.791 -5.403 1.00 76.44 178 PHE A O 1
ATOM 1366 N N . GLU A 1 179 ? -3.606 16.986 -4.966 1.00 82.69 179 GLU A N 1
ATOM 1367 C CA . GLU A 1 179 ? -2.297 17.103 -5.597 1.00 82.69 179 GLU A CA 1
ATOM 1368 C C . GLU A 1 179 ? -1.206 16.763 -4.580 1.00 82.69 179 GLU A C 1
ATOM 1370 O O . GLU A 1 179 ? -1.292 17.126 -3.408 1.00 82.69 179 GLU A O 1
ATOM 1375 N N . ASN A 1 180 ? -0.191 16.033 -5.030 1.00 82.38 180 ASN A N 1
ATOM 1376 C CA . ASN A 1 180 ? 0.889 15.547 -4.191 1.00 82.38 180 ASN A CA 1
ATOM 1377 C C . ASN A 1 180 ? 1.760 16.711 -3.695 1.00 82.38 180 ASN A C 1
ATOM 1379 O O . ASN A 1 180 ? 2.396 17.375 -4.524 1.00 82.38 180 ASN A O 1
ATOM 1383 N N . PRO A 1 181 ? 1.873 16.924 -2.368 1.00 85.50 181 PRO A N 1
ATOM 1384 C CA . PRO A 1 181 ? 2.699 17.993 -1.817 1.00 85.50 181 PRO A CA 1
ATOM 1385 C C . PRO A 1 181 ? 4.169 17.910 -2.230 1.00 85.50 181 PRO A C 1
ATOM 1387 O O . PRO A 1 181 ? 4.849 18.932 -2.271 1.00 85.50 181 PRO A O 1
ATOM 1390 N N . TYR A 1 182 ? 4.653 16.719 -2.608 1.00 85.56 182 TYR A N 1
ATOM 1391 C CA . TYR A 1 182 ? 6.002 16.524 -3.134 1.00 85.56 182 TYR A CA 1
ATOM 1392 C C . TYR A 1 182 ? 6.340 17.496 -4.275 1.00 85.56 182 TYR A C 1
ATOM 1394 O O . TYR A 1 182 ? 7.472 17.967 -4.358 1.00 85.56 182 TYR A O 1
ATOM 1402 N N . TYR A 1 183 ? 5.368 17.828 -5.130 1.00 85.75 183 TYR A N 1
ATOM 1403 C CA . TYR A 1 183 ? 5.583 18.697 -6.289 1.00 85.75 183 TYR A CA 1
ATOM 1404 C C . TYR A 1 183 ? 5.365 20.189 -6.007 1.00 85.75 183 TYR A C 1
ATOM 1406 O O . TYR A 1 183 ? 5.723 21.005 -6.848 1.00 85.75 183 TYR A O 1
ATOM 1414 N N . GLN A 1 184 ? 4.840 20.578 -4.840 1.00 86.38 184 GLN A N 1
ATOM 1415 C CA . GLN A 1 184 ? 4.517 21.986 -4.553 1.00 86.38 184 GLN A CA 1
ATOM 1416 C C . GLN A 1 184 ? 5.752 22.898 -4.532 1.00 86.38 184 GLN A C 1
ATOM 1418 O O . GLN A 1 184 ? 5.658 24.069 -4.885 1.00 86.38 184 GLN A O 1
ATOM 1423 N N . ALA A 1 185 ? 6.912 22.361 -4.145 1.00 83.19 185 ALA A N 1
ATOM 1424 C CA . ALA A 1 185 ? 8.173 23.101 -4.047 1.00 83.19 185 ALA A CA 1
ATOM 1425 C C . ALA A 1 185 ? 9.269 22.558 -4.984 1.00 83.19 185 ALA A C 1
ATOM 1427 O O . ALA A 1 185 ? 10.452 22.810 -4.757 1.00 83.19 185 ALA A O 1
ATOM 1428 N N . ARG A 1 186 ? 8.910 21.762 -6.003 1.00 85.75 186 ARG A N 1
ATOM 1429 C CA . ARG A 1 186 ? 9.876 21.081 -6.881 1.00 85.75 186 ARG A CA 1
ATOM 1430 C C . ARG A 1 186 ? 9.545 21.297 -8.359 1.00 85.75 186 ARG A C 1
ATOM 1432 O O . ARG A 1 186 ? 8.366 21.340 -8.706 1.00 85.75 186 ARG A O 1
ATOM 1439 N N . PRO A 1 187 ? 10.553 21.365 -9.251 1.00 86.56 187 PRO A N 1
ATOM 1440 C CA . PRO A 1 187 ? 10.314 21.304 -10.687 1.00 86.56 187 PRO A CA 1
ATOM 1441 C C . PRO A 1 187 ? 9.539 20.035 -11.047 1.00 86.56 187 PRO A C 1
ATOM 1443 O O . PRO A 1 187 ? 9.915 18.926 -10.661 1.00 86.56 187 PRO A O 1
ATOM 1446 N N . MET A 1 188 ? 8.441 20.204 -11.775 1.00 85.00 188 MET A N 1
ATOM 1447 C CA . MET A 1 188 ? 7.589 19.093 -12.170 1.00 85.00 188 MET A CA 1
ATOM 1448 C C . MET A 1 188 ? 8.154 18.428 -13.433 1.00 85.00 188 MET A C 1
ATOM 1450 O O . MET A 1 188 ? 8.333 19.114 -14.442 1.00 85.00 188 MET A O 1
ATOM 1454 N N . PRO A 1 189 ? 8.440 17.113 -13.412 1.00 81.56 189 PRO A N 1
ATOM 1455 C CA . PRO A 1 189 ? 8.888 16.410 -14.609 1.00 81.56 189 PRO A CA 1
ATOM 1456 C C . PRO A 1 189 ? 7.763 16.347 -15.652 1.00 81.56 189 PRO A C 1
ATOM 1458 O O . PRO A 1 189 ? 6.587 16.479 -15.317 1.00 81.56 189 PRO A O 1
ATOM 1461 N N . ALA A 1 190 ? 8.110 16.073 -16.914 1.00 79.31 190 ALA A N 1
ATOM 1462 C CA . ALA A 1 190 ? 7.136 15.945 -18.007 1.00 79.31 190 ALA A CA 1
ATOM 1463 C C . ALA A 1 190 ? 6.095 14.829 -17.774 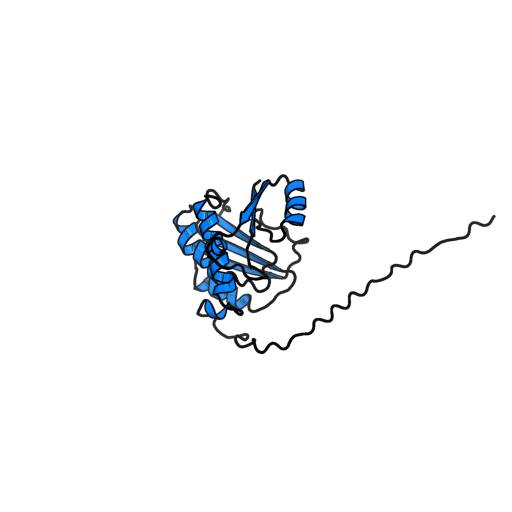1.00 79.31 190 ALA A C 1
ATOM 1465 O O . ALA A 1 190 ? 5.004 14.852 -18.339 1.00 79.31 190 ALA A O 1
ATOM 1466 N N . SER A 1 191 ? 6.419 13.841 -16.938 1.00 75.31 191 SER A N 1
ATOM 1467 C CA . SER A 1 191 ? 5.521 12.748 -16.556 1.00 75.31 191 SER A CA 1
ATOM 1468 C C . SER A 1 191 ? 5.672 12.453 -15.058 1.00 75.31 191 SER A C 1
ATOM 1470 O O . SER A 1 191 ? 6.445 11.573 -14.682 1.00 75.31 191 SER A O 1
ATOM 1472 N N . PRO A 1 192 ? 4.999 13.225 -14.182 1.00 77.50 192 PRO A N 1
ATOM 1473 C CA . PRO A 1 192 ? 5.142 13.096 -12.736 1.00 77.50 192 PRO A CA 1
ATOM 1474 C C . PRO A 1 192 ? 4.387 11.878 -12.202 1.00 77.50 192 PRO A C 1
ATOM 1476 O O . PRO A 1 192 ? 3.158 11.795 -12.272 1.00 77.50 192 PRO A O 1
ATOM 1479 N N . SER A 1 193 ? 5.133 10.939 -11.627 1.00 74.38 193 SER A N 1
ATOM 1480 C CA . SER A 1 193 ? 4.588 9.787 -10.912 1.00 74.38 193 SER A CA 1
ATOM 1481 C C . SER A 1 193 ? 3.753 10.227 -9.709 1.00 74.38 193 SER A C 1
ATOM 1483 O O . SER A 1 193 ? 4.171 11.078 -8.934 1.00 74.38 193 SER A O 1
ATOM 1485 N N . MET A 1 194 ? 2.580 9.624 -9.497 1.00 77.19 194 MET A N 1
ATOM 1486 C CA . MET A 1 194 ? 1.763 9.875 -8.296 1.00 77.19 194 MET A CA 1
ATOM 1487 C C . MET A 1 194 ? 1.442 11.364 -8.048 1.00 77.19 194 MET A C 1
ATOM 1489 O O . MET A 1 194 ? 1.332 11.789 -6.897 1.00 77.19 194 MET A O 1
ATOM 1493 N N . ARG A 1 195 ? 1.293 12.175 -9.108 1.00 78.88 195 ARG A N 1
ATOM 1494 C CA . ARG A 1 195 ? 0.952 13.604 -8.976 1.00 78.88 195 ARG A CA 1
ATOM 1495 C C . ARG A 1 195 ? -0.375 13.830 -8.266 1.00 78.88 195 ARG A C 1
ATOM 1497 O O . ARG A 1 195 ? -0.492 14.773 -7.493 1.00 78.88 195 ARG A O 1
ATOM 1504 N N . TYR A 1 196 ? -1.358 12.982 -8.533 1.00 77.31 196 TYR A N 1
ATOM 1505 C CA . TYR A 1 196 ? -2.680 13.082 -7.937 1.00 77.31 196 TYR A CA 1
ATOM 1506 C C . TYR A 1 196 ? -3.036 11.789 -7.219 1.00 77.31 196 TYR A C 1
ATOM 1508 O O . TYR A 1 196 ? -2.680 10.702 -7.676 1.00 77.31 196 TYR A O 1
ATOM 1516 N N . ILE A 1 197 ? -3.786 11.913 -6.128 1.00 74.88 197 ILE A N 1
ATOM 1517 C CA . ILE A 1 197 ? -4.475 10.795 -5.487 1.00 74.88 197 ILE A CA 1
ATOM 1518 C C . ILE A 1 197 ? -5.975 11.048 -5.493 1.00 74.88 197 ILE A C 1
ATOM 1520 O O . ILE A 1 197 ? -6.429 12.186 -5.359 1.00 74.88 197 ILE A O 1
ATOM 1524 N N . LEU A 1 198 ? -6.740 9.972 -5.643 1.00 71.50 198 LEU A N 1
ATOM 1525 C CA . LEU A 1 198 ? -8.184 9.977 -5.476 1.00 71.50 198 LEU A CA 1
ATOM 1526 C C . LEU A 1 198 ? -8.504 9.220 -4.201 1.00 71.50 198 LEU A C 1
ATOM 1528 O O . LEU A 1 198 ? -8.110 8.063 -4.054 1.00 71.50 198 LEU A O 1
ATOM 1532 N N . VAL A 1 199 ? -9.228 9.865 -3.298 1.00 70.25 199 VAL A N 1
ATOM 1533 C CA . VAL A 1 199 ? -9.685 9.241 -2.062 1.00 70.25 199 VAL A CA 1
ATOM 1534 C C . VAL A 1 199 ? -11.196 9.121 -2.122 1.00 70.25 199 VAL A C 1
ATOM 1536 O O . VAL A 1 199 ? -11.887 10.122 -2.287 1.00 70.25 199 VAL A O 1
ATOM 1539 N N . GLY A 1 200 ? -11.699 7.891 -2.028 1.00 67.31 200 GLY A N 1
ATOM 1540 C CA . GLY A 1 200 ? -13.129 7.607 -1.994 1.00 67.31 200 GLY A CA 1
ATOM 1541 C C . GLY A 1 200 ? -13.636 7.366 -0.579 1.00 67.31 200 GLY A C 1
ATOM 1542 O O . GLY A 1 200 ? -12.984 6.670 0.197 1.00 67.31 200 GLY A O 1
ATOM 1543 N N . ARG A 1 201 ? -14.810 7.914 -0.256 1.00 65.94 201 ARG A N 1
ATOM 1544 C CA . ARG A 1 201 ? -15.572 7.620 0.966 1.00 65.94 201 ARG A CA 1
ATOM 1545 C C . ARG A 1 201 ? -16.948 7.064 0.617 1.00 65.94 201 ARG A C 1
ATOM 1547 O O . ARG A 1 201 ? -17.541 7.503 -0.367 1.00 65.94 201 ARG A O 1
ATOM 1554 N N . VAL A 1 202 ? -17.405 6.110 1.428 1.00 64.31 202 VAL A N 1
ATOM 1555 C CA . VAL A 1 202 ? -18.798 5.633 1.477 1.00 64.31 202 VAL A CA 1
ATOM 1556 C C . VAL A 1 202 ? -19.594 6.563 2.381 1.00 64.31 202 VAL A C 1
ATOM 1558 O O . VAL A 1 202 ? -19.008 6.990 3.404 1.00 64.31 202 VAL A O 1
#

pLDDT: mean 73.11, std 21.45, range [20.48, 97.56]

Sequence (202 aa):
MNHGANGAYANAEQKIVTQLVACASPWNVVGPGMEFERMEDFFAPPLENWGGPYSAMLDFLLQQGWLQGLPLDLRKLLLVSVPFCGGFMECPALPQFLTEKWLPASQAAGASILGTDERSVGAWAAKERFVARKFPKLALQLRAADLMALQLPKCAAVREAAEVRKVAASKGLRLETFENPYYQARPMPASPSMRYILVGRV

Solvent-accessible surface area (backbone atoms only — not comparable to full-atom values): 12581 Å² total; per-residue (Å²): 139,84,89,87,81,88,80,80,82,77,84,77,79,79,79,79,78,79,76,74,77,76,74,85,58,90,77,66,81,76,52,95,87,64,83,71,85,53,69,69,76,61,37,85,71,60,51,76,67,49,51,49,37,51,50,40,39,53,50,48,40,50,75,72,48,71,65,61,86,64,76,56,50,99,78,30,27,36,68,41,41,37,62,73,34,55,67,42,68,57,63,62,55,53,59,47,45,44,59,73,57,47,39,78,78,46,91,44,70,33,37,39,37,41,33,27,17,77,53,82,41,79,65,52,76,56,52,30,52,42,38,45,71,77,37,76,54,37,44,52,46,75,44,59,42,55,69,90,80,47,88,70,67,99,52,69,58,67,92,50,73,70,65,50,47,55,57,31,50,78,69,66,30,53,73,47,78,45,74,31,67,60,52,77,87,42,92,75,59,99,76,61,60,67,47,61,49,52,50,75,42,122

Organism: NCBI:txid2562239

Mean predicted aligned error: 11.61 Å

Foldseek 3Di:
DDDDDDDDDDPDPPPPPPPPPPPPDPPVPPDPPDQDDDLQSLDVVDCVQEVLLVLLVLVVCVVVCVLPPQDADPQQAAEAEAEQCASVNCLVNVLCCCQPPVVVVDPGQAYEYEYEYLDDHPDQVSSQVCCCVVRVRYGYDYDNDDPVPDPDDPDYWDDDPPVCVVVCVVVVKDKDKDAGPSPVPHDADPDRDCRMTIDIDD

Nearest PDB structures (foldseek):
  4fix-assembly1_A  TM=5.005E-01  e=2.627E-01  Mycobacterium tuberculosis H37Rv
  6scy-assembly1_B  TM=2.897E-01  e=1.182E-01  Methanococcus maripaludis S2
  8be4-assembly1_R  TM=5.398E-01  e=1.387E+00  Homo sapiens
  8be7-assembly1_R  TM=5.456E-01  e=1.693E+00  Homo sapiens
  1sm4-assembly2_B  TM=5.013E-01  e=1.810E+00  Capsicum annuum

Secondary structure (DSSP, 8-state):
-------------------------TTTTS-TTPPP-SGGGG-SS-GGGTHHHHHHHHHHHHHTTTTTT--B-TTSEEEEEEET-TT-TTTTHHHHHIIIIIHHHSS-SEEEEEEEESS--S-HHHHHHHHHHH-TTEEEEEEE--TTTS---S-B--S-HHHHHHHHHHTTPEEEEEE-GGGTTSPPPSS-TT-EEEEEE-